Protein AF-A0A818KHT9-F1 (afdb_monomer)

Radius of gyration: 31.41 Å; Cα contacts (8 Å, |Δi|>4): 184; chains: 1; bounding box: 78×53×89 Å

Foldseek 3Di:
DWWAFPVGKIKDFAWDDADPQRWTWGAQIKIWDFDQDPVDRDTDIDIDTDGIDTHGSVGTDDDDDDDDHPCVVVCPLVVQLVVLLVVLVCLCVVVCVPPDDPVVSVCSPDNVSSNVVSVVVVVVVVVVVVVVVVVVVVVVVVVVVVVVCCCCVPVPVVVVVVVCVVVVVVVVVVVVVVVVD

Secondary structure (DSSP, 8-state):
-EEEETTS-EEEEEEEEE-TT--EEEEEEEEEEEEEPSS-SPEEEEEEEEEEEEE-GGGEEEEE--SPPPGGGTHHHHHHHHHHHHHHHHHHTTTTTTTS-HHHHHHTS-HHHHHHHHHHHHHHHHHHHHHHHHHHHHHHHHHHHHHHHHIIIIIIIIHHHHHHHHHHHHHHHHHHHHHT-

Solvent-accessible surface area (backbone atoms only — not comparable to full-atom values): 10117 Å² total; per-residue (Å²): 54,36,36,34,33,77,86,69,41,34,39,38,19,48,77,76,50,72,50,99,66,52,32,32,34,26,38,71,17,31,39,43,38,82,45,76,52,96,87,46,98,57,77,42,76,47,79,43,84,68,35,75,44,80,46,63,22,89,45,56,72,49,76,46,88,71,65,81,78,71,69,85,72,60,46,60,65,56,48,50,45,52,50,52,50,51,51,25,54,37,47,76,69,55,78,37,64,93,79,47,59,69,71,61,46,67,65,36,68,43,67,65,61,48,51,52,50,48,50,50,53,50,51,54,52,50,52,55,51,52,53,50,50,52,51,51,52,50,52,52,53,50,50,52,51,53,52,51,50,47,45,48,51,53,62,45,48,49,47,51,52,51,51,50,64,62,47,50,58,55,52,53,51,56,49,50,62,60,74,78,105

Structure (mmCIF, N/CA/C/O backbone):
data_AF-A0A818KHT9-F1
#
_entry.id   AF-A0A818KHT9-F1
#
loop_
_atom_site.group_PDB
_atom_site.id
_atom_site.type_symbol
_atom_site.label_atom_id
_atom_site.label_alt_id
_atom_site.label_comp_id
_atom_site.label_asym_id
_atom_site.label_entity_id
_atom_site.label_seq_id
_atom_site.pdbx_PDB_ins_code
_atom_site.Cartn_x
_atom_site.Cartn_y
_atom_site.Cartn_z
_atom_site.occupancy
_atom_site.B_iso_or_equiv
_atom_site.auth_seq_id
_atom_site.auth_comp_id
_atom_site.auth_asym_id
_atom_site.auth_atom_id
_atom_site.pdbx_PDB_model_num
ATOM 1 N N . MET A 1 1 ? -6.303 8.738 -2.732 1.00 93.06 1 MET A N 1
ATOM 2 C CA . MET A 1 1 ? -5.295 8.116 -3.624 1.00 93.06 1 MET A CA 1
ATOM 3 C C . MET A 1 1 ? -5.434 8.791 -4.965 1.00 93.06 1 MET A C 1
ATOM 5 O O . MET A 1 1 ? -6.538 8.796 -5.496 1.00 93.06 1 MET A O 1
ATOM 9 N N . ARG A 1 2 ? -4.346 9.350 -5.493 1.00 94.94 2 ARG A N 1
ATOM 10 C CA . ARG A 1 2 ? -4.329 10.055 -6.773 1.00 94.94 2 ARG A CA 1
ATOM 11 C C . ARG A 1 2 ? -3.715 9.162 -7.843 1.00 94.94 2 ARG A C 1
ATOM 13 O O . ARG A 1 2 ? -2.586 8.717 -7.699 1.00 94.94 2 ARG A O 1
ATOM 20 N N . CYS A 1 3 ? -4.455 8.905 -8.908 1.00 95.81 3 CYS A N 1
ATOM 21 C CA . CYS A 1 3 ? -4.053 8.080 -10.038 1.00 95.81 3 CYS A CA 1
ATOM 22 C C . CYS A 1 3 ? -3.927 8.962 -11.282 1.00 95.81 3 CYS A C 1
ATOM 24 O O . CYS A 1 3 ? -4.843 9.724 -11.591 1.00 95.81 3 CYS A O 1
ATOM 26 N N . THR A 1 4 ? -2.816 8.850 -12.005 1.00 95.06 4 THR A N 1
ATOM 27 C CA . THR A 1 4 ? -2.605 9.556 -13.277 1.00 95.06 4 THR A CA 1
ATOM 28 C C . THR A 1 4 ? -2.841 8.594 -14.431 1.00 95.06 4 THR A C 1
ATOM 30 O O . THR A 1 4 ? -2.259 7.507 -14.453 1.00 95.06 4 THR A O 1
ATOM 33 N N . LEU A 1 5 ? -3.686 8.990 -15.383 1.00 94.19 5 LEU A N 1
ATOM 34 C CA . LEU A 1 5 ? -3.985 8.215 -16.585 1.00 94.19 5 LEU A CA 1
ATOM 35 C C . LEU A 1 5 ? -3.092 8.617 -17.766 1.00 94.19 5 LEU A C 1
ATOM 37 O O . LEU A 1 5 ? -2.533 9.714 -17.796 1.00 94.19 5 LEU A O 1
ATOM 41 N N . GLN A 1 6 ? -3.002 7.743 -18.771 1.00 92.94 6 GLN A N 1
ATOM 42 C CA . GLN A 1 6 ? -2.217 7.963 -19.998 1.00 92.94 6 GLN A CA 1
ATOM 43 C C . GLN A 1 6 ? -2.597 9.235 -20.768 1.00 92.94 6 GLN A C 1
ATOM 45 O O . GLN A 1 6 ? -1.750 9.844 -21.413 1.00 92.94 6 GLN A O 1
ATOM 50 N N . ASP A 1 7 ? -3.856 9.658 -20.694 1.00 89.38 7 ASP A N 1
ATOM 51 C CA . ASP A 1 7 ? -4.355 10.866 -21.356 1.00 89.38 7 ASP A CA 1
ATOM 52 C C . ASP A 1 7 ? -4.257 12.133 -20.488 1.00 89.38 7 ASP A C 1
ATOM 54 O O . ASP A 1 7 ? -4.804 13.180 -20.837 1.00 89.38 7 ASP A O 1
ATOM 58 N N . GLY A 1 8 ? -3.548 12.053 -19.358 1.00 86.69 8 GLY A N 1
ATOM 59 C CA . GLY A 1 8 ? -3.294 13.178 -18.461 1.00 86.69 8 GLY A CA 1
ATOM 60 C C . GLY A 1 8 ? -4.423 13.473 -17.473 1.00 86.69 8 GLY A C 1
ATOM 61 O O . GLY A 1 8 ? -4.300 14.415 -16.687 1.00 86.69 8 GLY A O 1
ATOM 62 N N . ARG A 1 9 ? -5.506 12.685 -17.471 1.00 90.19 9 ARG A N 1
ATOM 63 C CA . ARG A 1 9 ? -6.552 12.786 -16.445 1.00 90.19 9 ARG A CA 1
ATOM 64 C C . ARG A 1 9 ? -6.019 12.359 -15.082 1.00 90.19 9 ARG A C 1
ATOM 66 O O . ARG A 1 9 ? -5.243 11.408 -14.980 1.00 90.19 9 ARG A O 1
ATOM 73 N N . GLN A 1 10 ? -6.469 13.044 -14.034 1.00 93.94 10 GLN A N 1
ATOM 74 C CA . GLN A 1 10 ? -6.166 12.670 -12.657 1.00 93.94 10 GLN A CA 1
ATOM 75 C C . GLN A 1 10 ? -7.432 12.187 -11.963 1.00 93.94 10 GLN A C 1
ATOM 77 O O . GLN A 1 10 ? -8.442 12.881 -11.959 1.00 93.94 10 GLN A O 1
ATOM 82 N N . LEU A 1 11 ? -7.374 10.994 -11.386 1.00 95.69 11 LEU A N 1
ATOM 83 C CA . LEU A 1 11 ? -8.459 10.406 -10.614 1.00 95.69 11 LEU A CA 1
ATOM 84 C C . LEU A 1 11 ? -8.063 10.380 -9.147 1.00 95.69 11 LEU A C 1
ATOM 86 O O . LEU A 1 11 ? -7.027 9.826 -8.792 1.00 95.69 11 LEU A O 1
ATOM 90 N N . VAL A 1 12 ? -8.880 10.972 -8.297 1.00 95.00 12 VAL A N 1
ATOM 91 C CA . VAL A 1 12 ? -8.680 11.017 -6.853 1.00 95.00 12 VAL A CA 1
ATOM 92 C C . VAL A 1 12 ? -9.809 10.244 -6.207 1.00 95.00 12 VAL A C 1
ATOM 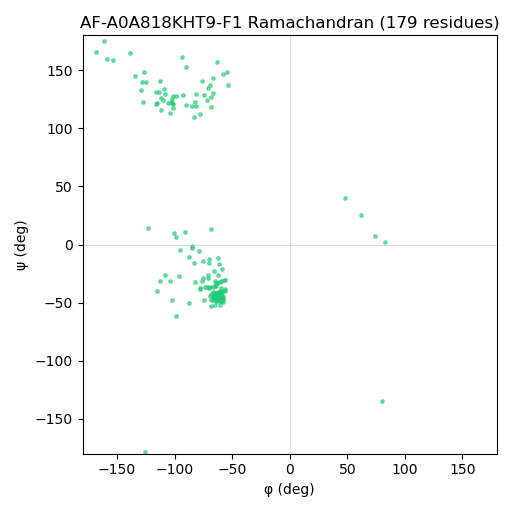94 O O . VAL A 1 12 ? -10.965 10.579 -6.410 1.00 95.00 12 VAL A O 1
ATOM 97 N N . GLY A 1 13 ? -9.495 9.208 -5.439 1.00 94.38 13 GLY A N 1
ATOM 98 C CA . GLY A 1 13 ? -10.514 8.450 -4.718 1.00 94.38 13 GLY A CA 1
ATOM 99 C C . GLY A 1 13 ? -9.953 7.621 -3.574 1.00 94.38 13 GLY A C 1
ATOM 100 O O . GLY A 1 13 ? -8.735 7.523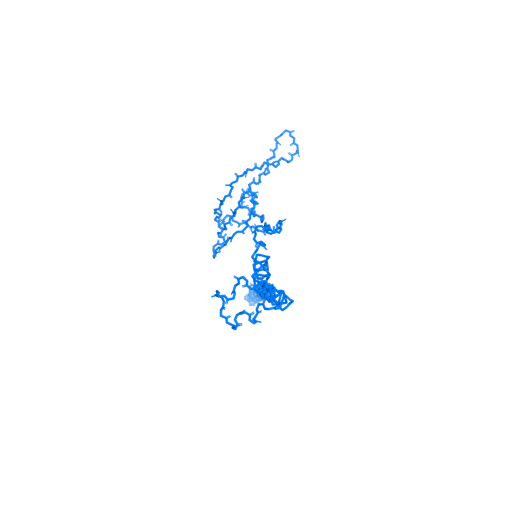 -3.367 1.00 94.38 13 GLY A O 1
ATOM 101 N N . THR A 1 14 ? -10.854 6.998 -2.826 1.00 93.50 14 THR A N 1
ATOM 102 C CA . THR A 1 14 ? -10.512 6.046 -1.771 1.00 93.50 14 THR A CA 1
ATOM 103 C C . THR A 1 14 ? -10.147 4.713 -2.407 1.00 93.50 14 THR A C 1
ATOM 105 O O . THR A 1 14 ? -10.998 4.026 -2.968 1.00 93.50 14 THR A O 1
ATOM 108 N N . PHE A 1 15 ? -8.878 4.329 -2.313 1.00 93.94 15 PHE A N 1
ATOM 109 C CA . PHE A 1 15 ? -8.399 3.051 -2.826 1.00 93.94 15 PHE A CA 1
ATOM 110 C C . PHE A 1 15 ? -8.966 1.885 -2.010 1.00 93.94 15 PHE A C 1
ATOM 112 O O . PHE A 1 15 ? -8.859 1.881 -0.784 1.00 93.94 15 PHE A O 1
ATOM 119 N N . LYS A 1 16 ? -9.593 0.915 -2.685 1.00 92.69 16 LYS A N 1
ATOM 120 C CA . LYS A 1 16 ? -10.232 -0.241 -2.036 1.00 92.69 16 LYS A CA 1
ATOM 121 C C . LYS A 1 16 ? -9.579 -1.572 -2.387 1.00 92.69 16 LYS A C 1
ATOM 123 O O . LYS A 1 16 ? -9.467 -2.425 -1.516 1.00 92.69 16 LYS A O 1
ATOM 128 N N . ALA A 1 17 ? -9.180 -1.764 -3.642 1.00 94.19 17 ALA A N 1
ATOM 129 C CA . ALA A 1 17 ? -8.603 -3.023 -4.102 1.00 94.19 17 ALA A CA 1
ATOM 130 C C . ALA A 1 17 ? -7.779 -2.838 -5.378 1.00 94.19 17 ALA A C 1
ATOM 132 O O . ALA A 1 17 ? -7.997 -1.885 -6.132 1.00 94.19 17 ALA A O 1
ATOM 133 N N . PHE A 1 18 ? -6.886 -3.796 -5.626 1.00 96.00 18 PHE A N 1
ATOM 134 C CA . PHE A 1 18 ? -6.161 -3.952 -6.881 1.00 96.00 18 PHE A CA 1
ATOM 135 C C . PHE A 1 18 ? -6.072 -5.424 -7.292 1.00 96.00 18 PHE A C 1
ATOM 137 O O . PHE A 1 18 ? -6.308 -6.317 -6.476 1.00 96.00 18 PHE A O 1
ATOM 144 N N . ASP A 1 19 ? -5.711 -5.676 -8.548 1.00 95.69 19 ASP A N 1
ATOM 145 C CA . ASP A 1 19 ? -5.390 -7.013 -9.042 1.00 95.69 19 ASP A CA 1
ATOM 146 C C . ASP A 1 19 ? -4.004 -7.079 -9.708 1.00 95.69 19 ASP A C 1
ATOM 148 O O . ASP A 1 19 ? -3.271 -6.093 -9.797 1.00 95.69 19 ASP A O 1
ATOM 152 N N . LYS A 1 20 ? -3.649 -8.265 -10.219 1.00 91.50 20 LYS A N 1
ATOM 153 C CA . LYS A 1 20 ? -2.375 -8.521 -10.912 1.00 91.50 20 LYS A CA 1
ATOM 154 C C . LYS A 1 20 ? -2.155 -7.689 -12.185 1.00 91.50 20 LYS A C 1
ATOM 156 O O . LYS A 1 20 ? -1.039 -7.647 -12.688 1.00 91.50 20 LYS A O 1
ATOM 161 N N . HIS A 1 21 ? -3.210 -7.099 -12.744 1.00 92.62 21 HIS A N 1
ATOM 162 C CA . HIS A 1 21 ? -3.159 -6.255 -13.936 1.00 92.62 21 HIS A CA 1
ATOM 163 C C . HIS A 1 21 ? -3.144 -4.767 -13.584 1.00 92.62 21 HIS A C 1
ATOM 165 O O . HIS A 1 21 ? -3.242 -3.944 -14.491 1.00 92.62 21 HIS A O 1
ATOM 171 N N . MET A 1 22 ? -3.042 -4.420 -12.296 1.00 93.19 22 MET A N 1
ATOM 172 C CA . MET A 1 22 ? -3.192 -3.057 -11.786 1.00 93.19 22 MET A CA 1
ATOM 173 C C . MET A 1 22 ? -4.579 -2.462 -12.054 1.00 93.19 22 MET A C 1
ATOM 175 O O . MET A 1 22 ? -4.728 -1.242 -12.108 1.00 93.19 22 MET A O 1
ATOM 179 N N . ASN A 1 23 ? -5.615 -3.295 -12.211 1.00 95.50 23 ASN A N 1
ATOM 180 C CA . ASN A 1 23 ? -6.982 -2.787 -12.186 1.00 95.50 23 ASN A CA 1
ATOM 181 C C . ASN A 1 23 ? -7.280 -2.288 -10.773 1.00 95.50 23 ASN A C 1
ATOM 183 O O . ASN A 1 23 ? -7.033 -3.015 -9.815 1.00 95.50 23 ASN A O 1
ATOM 187 N N . LEU A 1 24 ? -7.800 -1.069 -10.635 1.00 96.50 24 LEU A N 1
ATOM 188 C CA . LEU A 1 24 ? -8.029 -0.432 -9.338 1.00 96.50 24 LEU A CA 1
ATOM 189 C C . LEU A 1 24 ? -9.517 -0.260 -9.069 1.00 96.50 24 LEU A C 1
ATOM 191 O O . LEU A 1 24 ? -10.269 0.146 -9.952 1.00 96.50 24 LEU A O 1
ATOM 195 N N . ILE A 1 25 ? -9.922 -0.474 -7.822 1.00 96.94 25 ILE A N 1
ATOM 196 C CA . ILE A 1 25 ? -11.233 -0.057 -7.325 1.00 96.94 25 ILE A CA 1
ATOM 197 C C . ILE A 1 25 ? -11.054 1.224 -6.512 1.00 96.94 25 ILE A C 1
ATOM 199 O O . ILE A 1 25 ? -10.370 1.214 -5.482 1.00 96.94 25 ILE A O 1
ATOM 203 N N . LEU A 1 26 ? -11.672 2.314 -6.971 1.00 95.62 26 LEU A N 1
ATOM 204 C CA . LEU A 1 26 ? -11.690 3.603 -6.279 1.00 95.62 26 LEU A CA 1
ATOM 205 C C . LEU A 1 26 ? -13.128 3.942 -5.876 1.00 95.62 26 LEU A C 1
ATOM 207 O O . LEU A 1 26 ? -14.005 4.027 -6.731 1.00 95.62 26 LEU A O 1
ATOM 211 N N . ALA A 1 27 ? -13.367 4.126 -4.580 1.00 94.50 27 ALA A N 1
ATOM 212 C CA . ALA A 1 27 ? -14.624 4.650 -4.045 1.00 94.50 27 ALA A CA 1
ATOM 213 C C . ALA A 1 27 ? -14.565 6.180 -3.935 1.00 94.50 27 ALA A C 1
ATOM 215 O O . ALA A 1 27 ? -13.475 6.735 -3.780 1.00 94.50 27 ALA A O 1
ATOM 216 N N . ASP A 1 28 ? -15.724 6.838 -4.013 1.00 94.19 28 ASP A N 1
ATOM 217 C CA . ASP A 1 28 ? -15.865 8.303 -3.938 1.00 94.19 28 ASP A CA 1
ATOM 218 C C . ASP A 1 28 ? -14.881 9.035 -4.858 1.00 94.19 28 ASP A C 1
ATOM 220 O O . ASP A 1 28 ? -14.242 10.016 -4.489 1.00 94.19 28 ASP A O 1
ATOM 224 N N . CYS A 1 29 ? -14.698 8.481 -6.056 1.00 95.19 29 CYS A N 1
ATOM 225 C CA . CYS A 1 29 ? -13.711 8.955 -6.997 1.00 95.19 29 CYS A CA 1
ATOM 226 C C . CYS A 1 29 ? -14.179 10.242 -7.672 1.00 95.19 29 CYS A C 1
ATOM 228 O O . CYS A 1 29 ? -15.328 10.363 -8.102 1.00 95.19 29 CYS A O 1
ATOM 230 N N . GLU A 1 30 ? -13.242 11.157 -7.858 1.00 95.75 30 GLU A N 1
ATOM 231 C CA . GLU A 1 30 ? -13.390 12.411 -8.571 1.00 95.75 30 GLU A CA 1
ATOM 232 C C . GLU A 1 30 ? -12.339 12.498 -9.674 1.00 95.75 30 GLU A C 1
ATOM 234 O O . GLU A 1 30 ? -11.190 12.086 -9.513 1.00 95.75 30 GLU A O 1
ATOM 239 N N . GLU A 1 31 ? -12.746 13.020 -10.821 1.00 94.56 31 GLU A N 1
ATOM 240 C CA . GLU A 1 31 ? -11.888 13.254 -11.971 1.00 94.56 31 GLU A CA 1
ATOM 241 C C . GLU A 1 31 ? -11.519 14.734 -12.052 1.00 94.56 31 GLU A C 1
ATOM 243 O O . GLU A 1 31 ? -12.395 15.594 -12.127 1.00 94.56 31 GLU A O 1
ATOM 248 N N . PHE A 1 32 ? -10.219 15.010 -12.097 1.00 90.94 32 PHE A N 1
ATOM 249 C CA . PHE A 1 32 ? -9.634 16.328 -12.291 1.00 90.94 32 PHE A CA 1
ATOM 250 C C . PHE A 1 32 ? -9.080 16.429 -13.714 1.00 90.94 32 PHE A C 1
ATOM 252 O O . PHE A 1 32 ? -8.213 15.648 -14.131 1.00 90.94 32 PHE A O 1
ATOM 259 N N . ARG A 1 33 ? -9.576 17.412 -14.469 1.00 84.00 33 ARG A N 1
ATOM 260 C CA . ARG A 1 33 ? -9.093 17.752 -15.812 1.00 84.00 33 ARG A CA 1
ATOM 261 C C . ARG A 1 33 ? -8.501 19.147 -15.816 1.00 84.00 33 ARG A C 1
ATOM 263 O O . ARG A 1 33 ? -9.147 20.101 -15.394 1.00 84.00 33 ARG A O 1
ATOM 270 N N . LYS A 1 34 ? -7.302 19.288 -16.375 1.00 75.69 34 LYS A N 1
ATOM 271 C CA . LYS A 1 34 ? -6.721 20.601 -16.662 1.00 75.69 34 LYS A CA 1
ATOM 272 C C . LYS A 1 34 ? -7.254 21.106 -17.996 1.00 75.69 34 LYS A C 1
ATOM 274 O O . LYS A 1 34 ? -6.892 20.579 -19.047 1.00 75.69 34 LYS A O 1
ATOM 279 N N . VAL A 1 35 ? -8.100 22.132 -17.963 1.00 77.06 35 VAL A N 1
ATOM 280 C CA . VAL A 1 35 ? -8.609 22.793 -19.168 1.00 77.06 35 VAL A CA 1
ATOM 281 C C . VAL A 1 35 ? -7.855 24.105 -19.357 1.00 77.06 35 VAL A C 1
ATOM 283 O O . VAL A 1 35 ? -7.853 24.979 -18.488 1.00 77.06 35 VAL A O 1
ATOM 286 N N . ARG A 1 36 ? -7.196 24.258 -20.510 1.00 64.50 36 ARG A N 1
ATOM 287 C CA . ARG A 1 36 ? -6.580 25.529 -20.911 1.00 64.50 36 ARG A CA 1
ATOM 288 C C . ARG A 1 36 ? -7.587 26.355 -21.707 1.00 64.50 36 ARG A C 1
ATOM 290 O O . ARG A 1 36 ? -8.052 25.921 -22.760 1.00 64.50 36 ARG A O 1
ATOM 297 N N . SER A 1 37 ? -7.906 27.550 -21.215 1.00 62.94 37 SER A N 1
ATOM 298 C CA . SER A 1 37 ? -8.641 28.559 -21.983 1.00 62.94 37 SER A CA 1
ATOM 299 C C . SER A 1 37 ? -7.748 29.098 -23.107 1.00 62.94 37 SER A C 1
ATOM 301 O O . SER A 1 37 ? -6.568 29.364 -22.894 1.00 62.94 37 SER A O 1
ATOM 303 N N . LYS A 1 38 ? -8.298 29.277 -24.317 1.00 63.31 38 LYS A N 1
ATOM 304 C CA . LYS A 1 38 ? -7.580 29.935 -25.429 1.00 63.31 38 LYS A CA 1
ATOM 305 C C . LYS A 1 38 ? -7.385 31.441 -25.201 1.00 63.31 38 LYS A C 1
ATOM 307 O O . LYS A 1 38 ? -6.571 32.041 -25.895 1.00 63.31 38 LYS A O 1
ATOM 312 N N . THR A 1 39 ? -8.121 32.033 -24.261 1.00 67.06 39 THR A N 1
ATOM 313 C CA . THR A 1 39 ? -8.210 33.492 -24.082 1.00 67.06 39 THR A CA 1
ATOM 314 C C . THR A 1 39 ? -7.485 33.980 -22.827 1.00 67.06 39 THR A C 1
ATOM 316 O O . THR A 1 39 ? -6.997 35.102 -22.819 1.00 67.06 39 THR A O 1
ATOM 319 N N . ASP A 1 40 ? -7.336 33.126 -21.811 1.00 60.84 40 ASP A N 1
ATOM 320 C CA . ASP A 1 40 ? -6.627 33.433 -20.566 1.00 60.84 40 ASP A CA 1
ATOM 321 C C . ASP A 1 40 ? -5.599 32.343 -20.262 1.00 60.84 40 ASP A C 1
ATOM 323 O O . ASP A 1 40 ? -5.919 31.156 -20.270 1.00 60.84 40 ASP A O 1
ATOM 327 N N . LYS A 1 41 ? -4.366 32.740 -19.924 1.00 61.97 41 LYS A N 1
ATOM 328 C CA . LYS A 1 41 ? -3.280 31.837 -19.484 1.00 61.97 41 LYS A CA 1
ATOM 329 C C . LYS A 1 41 ? -3.531 31.185 -18.107 1.00 61.97 41 LYS A C 1
ATOM 331 O O . LYS A 1 41 ? -2.599 30.642 -17.520 1.00 61.97 41 LYS A O 1
ATOM 336 N N . ALA A 1 42 ? -4.749 31.242 -17.573 1.00 62.09 42 ALA A N 1
ATOM 337 C CA . ALA A 1 42 ? -5.107 30.585 -16.324 1.00 62.09 42 ALA A CA 1
ATOM 338 C C . ALA A 1 42 ? -5.486 29.119 -16.598 1.00 62.09 42 ALA A C 1
ATOM 340 O O . ALA A 1 42 ? -6.427 28.840 -17.344 1.00 62.09 42 ALA A O 1
ATOM 341 N N . GLU A 1 43 ? -4.746 28.175 -16.009 1.00 64.62 43 GLU A N 1
ATOM 342 C CA . GLU A 1 43 ? -5.155 26.768 -15.974 1.00 64.62 43 GLU A CA 1
ATOM 343 C C . GLU A 1 43 ? -6.379 26.648 -15.058 1.00 64.62 43 GLU A C 1
ATOM 345 O O . GLU A 1 43 ? -6.305 26.980 -13.875 1.00 64.62 43 GLU A O 1
ATOM 350 N N . ARG A 1 44 ? -7.518 26.212 -15.609 1.00 72.38 44 ARG A N 1
ATOM 351 C CA . ARG A 1 44 ? -8.725 25.934 -14.826 1.00 72.38 44 ARG A CA 1
ATOM 352 C C . ARG A 1 44 ? -8.831 24.426 -14.642 1.00 72.38 44 ARG A C 1
ATOM 354 O O . ARG A 1 44 ? -8.890 23.689 -15.626 1.00 72.38 44 ARG A O 1
ATOM 361 N N . GLU A 1 45 ? -8.838 23.977 -13.392 1.00 76.00 45 GLU A N 1
ATOM 362 C CA . GLU A 1 45 ? -9.147 22.587 -13.066 1.00 76.00 45 GLU A CA 1
ATOM 363 C C . GLU A 1 45 ? -10.665 22.400 -13.025 1.00 76.00 45 GLU A C 1
ATOM 365 O O . GLU A 1 45 ? -11.385 23.115 -12.329 1.00 76.00 45 GLU A O 1
ATOM 370 N N . GLU A 1 46 ? -11.153 21.471 -13.841 1.00 85.25 46 GLU A N 1
ATOM 371 C CA . GLU A 1 46 ? -12.539 21.018 -13.849 1.00 85.25 46 GLU A CA 1
ATOM 372 C C . GLU A 1 46 ? -12.626 19.713 -13.050 1.00 85.25 46 GLU A C 1
ATOM 374 O O . GLU A 1 46 ? -11.867 18.776 -13.312 1.00 85.25 46 GLU A O 1
ATOM 379 N N . GLN A 1 47 ? -13.539 19.668 -12.077 1.00 90.69 47 GLN A N 1
ATOM 380 C CA . GLN A 1 47 ? -13.764 18.531 -11.185 1.00 90.69 47 GLN A CA 1
ATOM 381 C C . GLN A 1 47 ? -15.091 17.856 -11.541 1.00 90.69 47 GLN A C 1
ATOM 383 O O . GLN A 1 47 ? -16.127 18.520 -11.640 1.00 90.69 47 GLN A O 1
ATOM 388 N N . ARG A 1 48 ? -15.071 16.533 -11.720 1.00 93.81 48 ARG A N 1
ATOM 389 C CA . ARG A 1 48 ? -16.263 15.725 -11.995 1.00 93.81 48 ARG A CA 1
ATOM 390 C C . ARG A 1 48 ? -16.363 14.559 -11.007 1.00 93.81 48 ARG A C 1
ATOM 392 O O . ARG A 1 48 ? -15.463 13.722 -10.996 1.00 93.81 48 ARG A O 1
ATOM 399 N N . PRO A 1 49 ? -17.461 14.427 -10.244 1.00 95.12 49 PRO A N 1
ATOM 400 C CA . PRO A 1 49 ? -17.671 13.258 -9.402 1.00 95.12 49 PRO A CA 1
ATOM 401 C C . PRO A 1 49 ? -17.973 12.026 -10.265 1.00 95.12 49 PRO A C 1
ATOM 403 O O . PRO A 1 49 ? -18.776 12.085 -11.202 1.00 95.12 49 PRO A O 1
ATOM 406 N N . LEU A 1 50 ? -17.327 10.908 -9.945 1.00 95.56 50 LEU A N 1
ATOM 407 C CA . LEU A 1 50 ? -17.532 9.605 -10.580 1.00 95.56 50 LEU A CA 1
ATOM 408 C C . LEU A 1 50 ? -18.156 8.581 -9.620 1.00 95.56 50 LEU A C 1
ATOM 410 O O . LEU A 1 50 ? -18.910 7.720 -10.067 1.00 95.56 50 LEU A O 1
ATOM 414 N N . GLY A 1 51 ? -17.873 8.676 -8.317 1.00 95.31 51 GLY A N 1
ATOM 415 C CA . GLY A 1 51 ? -18.350 7.718 -7.317 1.00 95.31 51 GLY A CA 1
ATOM 416 C C . GLY A 1 51 ? -17.502 6.443 -7.295 1.00 95.31 51 GLY A C 1
ATOM 417 O O . GLY A 1 51 ? -16.276 6.516 -7.289 1.00 95.31 51 GLY A O 1
ATOM 418 N N . LEU A 1 52 ? -18.132 5.266 -7.261 1.00 96.19 52 LEU A N 1
ATOM 419 C CA . LEU A 1 52 ? -17.417 3.987 -7.274 1.00 96.19 52 LEU A CA 1
ATOM 420 C C . LEU A 1 52 ? -17.012 3.605 -8.701 1.00 96.19 52 LEU A C 1
ATOM 422 O O . LEU A 1 52 ? -17.872 3.385 -9.554 1.00 96.19 52 LEU A O 1
ATOM 426 N N . ILE A 1 53 ? -15.710 3.466 -8.944 1.00 96.81 53 ILE A N 1
ATOM 427 C CA . ILE A 1 53 ? -15.176 3.105 -10.257 1.00 96.81 53 ILE A CA 1
ATOM 428 C C . ILE A 1 53 ? -14.241 1.898 -10.199 1.00 96.81 53 ILE A C 1
ATOM 430 O O . ILE A 1 53 ? -13.499 1.699 -9.236 1.00 96.81 53 ILE A O 1
ATOM 434 N N . LEU A 1 54 ? -14.253 1.130 -11.290 1.00 96.44 54 LEU A N 1
ATOM 435 C CA . LEU A 1 54 ? -13.213 0.171 -11.640 1.00 96.44 54 LEU A CA 1
ATOM 436 C C . LEU A 1 54 ? -12.368 0.790 -12.752 1.00 96.44 54 LEU A C 1
ATOM 438 O O . LEU A 1 54 ? -12.844 0.994 -13.869 1.00 96.44 54 LEU A O 1
ATOM 442 N N . LEU A 1 55 ? -11.115 1.094 -12.438 1.00 96.00 55 LEU A N 1
ATOM 443 C CA . LEU 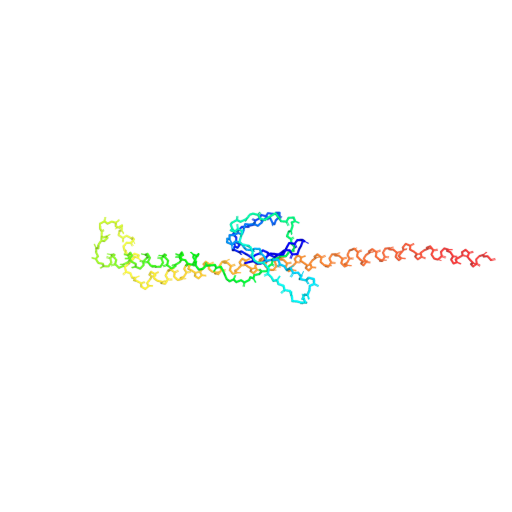A 1 55 ? -10.137 1.588 -13.390 1.00 96.00 55 LEU A CA 1
ATOM 444 C C . LEU A 1 55 ? -9.342 0.414 -13.958 1.00 96.00 55 LEU A C 1
ATOM 446 O O . LEU A 1 55 ? -8.785 -0.380 -13.206 1.00 96.00 55 LEU A O 1
ATOM 450 N N . ARG A 1 56 ? -9.253 0.323 -15.286 1.00 96.12 56 ARG A N 1
ATOM 451 C CA . ARG A 1 56 ? -8.407 -0.670 -15.954 1.00 96.12 56 ARG A CA 1
ATOM 452 C C . ARG A 1 56 ? -6.933 -0.266 -15.847 1.00 96.12 56 ARG A C 1
ATOM 454 O O . ARG A 1 56 ? -6.583 0.849 -16.232 1.00 96.12 56 ARG A O 1
ATOM 461 N N . GLY A 1 57 ? -6.076 -1.177 -15.388 1.00 95.62 57 GLY A N 1
ATOM 462 C CA . GLY A 1 57 ? -4.660 -0.891 -15.121 1.00 95.62 57 GLY A CA 1
ATOM 463 C C . GLY A 1 57 ? -3.831 -0.549 -16.355 1.00 95.62 57 GLY A C 1
ATOM 464 O O . GLY A 1 57 ? -2.850 0.174 -16.256 1.00 95.62 57 GLY A O 1
ATOM 465 N N . GLU A 1 58 ? -4.276 -0.969 -17.539 1.00 96.31 58 GLU A N 1
ATOM 466 C CA . GLU A 1 58 ? -3.658 -0.624 -18.826 1.00 96.31 58 GLU A CA 1
ATOM 467 C C . GLU A 1 58 ? -3.541 0.891 -19.065 1.00 96.31 58 GLU A C 1
ATOM 469 O O . GLU A 1 58 ? -2.603 1.339 -19.719 1.00 96.31 58 GLU A O 1
ATOM 474 N N . HIS A 1 59 ? -4.465 1.689 -18.520 1.00 94.38 59 HIS A N 1
ATOM 475 C CA . HIS A 1 59 ? -4.460 3.147 -18.671 1.00 94.38 59 HIS A CA 1
ATOM 476 C C . HIS A 1 59 ? -3.779 3.881 -17.514 1.00 94.38 59 HIS A C 1
ATOM 478 O O . HIS A 1 59 ? -3.663 5.108 -17.561 1.00 94.38 59 HIS A O 1
ATOM 484 N N . LEU A 1 60 ? -3.354 3.161 -16.475 1.00 94.56 60 LEU A N 1
ATOM 485 C CA . LEU A 1 60 ? -2.723 3.726 -15.292 1.00 94.56 60 LEU A CA 1
ATOM 486 C C . LEU A 1 60 ? -1.239 3.995 -15.562 1.00 94.56 60 LEU A C 1
ATOM 488 O O . LEU A 1 60 ? -0.510 3.113 -16.005 1.00 94.56 60 LEU A O 1
ATOM 492 N N . VAL A 1 61 ? -0.785 5.211 -15.261 1.00 94.44 61 VAL A N 1
ATOM 493 C CA . VAL A 1 61 ? 0.628 5.605 -15.383 1.00 94.44 61 VAL A CA 1
ATOM 494 C C . VAL A 1 61 ? 1.305 5.629 -14.020 1.00 94.44 61 VAL A C 1
ATOM 496 O O . VAL A 1 61 ? 2.401 5.102 -13.857 1.00 94.44 61 VAL A O 1
ATOM 499 N N . SER A 1 62 ? 0.667 6.252 -13.030 1.00 93.56 62 SER A N 1
ATOM 500 C CA . SER A 1 62 ? 1.221 6.364 -11.681 1.00 93.56 62 SER A CA 1
ATOM 501 C C . SER A 1 62 ? 0.129 6.511 -10.629 1.00 93.56 62 SER A C 1
ATOM 503 O O . SER A 1 62 ? -0.993 6.930 -10.925 1.00 93.56 62 SER A O 1
ATOM 505 N N . MET A 1 63 ? 0.480 6.178 -9.389 1.00 93.19 63 MET A N 1
ATOM 506 C CA . MET A 1 63 ? -0.354 6.365 -8.206 1.00 93.19 63 MET A CA 1
ATOM 507 C C . MET A 1 63 ? 0.446 7.102 -7.133 1.00 93.19 63 MET A C 1
ATOM 509 O O . MET A 1 63 ? 1.624 6.811 -6.937 1.00 93.19 63 MET A O 1
ATOM 513 N N . THR A 1 64 ? -0.188 8.031 -6.422 1.00 92.75 64 THR A N 1
ATOM 514 C CA . THR A 1 64 ? 0.396 8.720 -5.269 1.00 92.75 64 THR A CA 1
ATOM 515 C C . THR A 1 64 ? -0.590 8.792 -4.108 1.00 92.75 64 THR A C 1
ATOM 517 O O . THR A 1 64 ? -1.809 8.929 -4.279 1.00 92.75 64 THR A O 1
ATOM 520 N N . VAL A 1 65 ? -0.056 8.689 -2.891 1.00 92.19 65 VAL A N 1
ATOM 521 C CA . VAL A 1 65 ? -0.843 8.859 -1.669 1.00 92.19 65 VAL A CA 1
ATOM 522 C C . VAL A 1 65 ? -1.181 10.336 -1.520 1.00 92.19 65 VAL A C 1
ATOM 524 O O . VAL A 1 65 ? -0.306 11.193 -1.535 1.00 92.19 65 VAL A O 1
ATOM 527 N N . GLU A 1 66 ? -2.470 10.628 -1.407 1.00 89.94 66 GLU A N 1
ATOM 528 C CA . GLU A 1 66 ? -2.972 11.998 -1.281 1.00 89.94 66 GLU A CA 1
ATOM 529 C C . GLU A 1 66 ? -3.388 12.340 0.150 1.00 89.94 66 GLU A C 1
ATOM 531 O O . GLU A 1 66 ? -3.265 13.481 0.579 1.00 89.94 66 GLU A O 1
ATOM 536 N N . GLY A 1 67 ? -3.871 11.352 0.898 1.00 87.56 67 GLY A N 1
ATOM 537 C CA . GLY A 1 67 ? -4.349 11.540 2.256 1.00 87.56 67 GLY A CA 1
ATOM 538 C C . GLY A 1 67 ? -4.562 10.204 2.961 1.00 87.56 67 GLY A C 1
ATOM 539 O O . GLY A 1 67 ? -4.563 9.157 2.299 1.00 87.56 67 GLY A O 1
ATOM 540 N N . PRO A 1 68 ? -4.720 10.235 4.294 1.00 84.06 68 PRO A N 1
ATOM 541 C CA . PRO A 1 68 ? -5.003 9.044 5.080 1.00 84.06 68 PRO A CA 1
ATOM 542 C C . PRO A 1 68 ? -6.353 8.427 4.677 1.00 84.06 68 PRO A C 1
ATOM 544 O O . PRO A 1 68 ? -7.218 9.126 4.136 1.00 84.06 68 PRO A O 1
ATOM 547 N N . PRO A 1 69 ? -6.565 7.126 4.938 1.00 80.75 69 PRO A N 1
ATOM 548 C CA . PRO A 1 69 ? -7.858 6.496 4.712 1.00 80.75 69 PRO A CA 1
ATOM 549 C C . PRO A 1 69 ? -8.965 7.201 5.522 1.00 80.75 69 PRO A C 1
ATOM 551 O O . PRO A 1 69 ? -8.708 7.668 6.637 1.00 80.75 69 PRO A O 1
ATOM 554 N N . PRO A 1 70 ? -10.204 7.272 4.997 1.00 79.38 70 PRO A N 1
ATOM 555 C CA . PRO A 1 70 ? -11.339 7.805 5.741 1.00 79.38 70 PRO A CA 1
ATOM 556 C C . PRO A 1 70 ? -11.501 7.096 7.092 1.00 79.38 70 PRO A C 1
ATOM 558 O O . PRO A 1 70 ? -11.411 5.868 7.176 1.00 79.38 70 PRO A O 1
ATOM 561 N N . LYS A 1 71 ? -11.775 7.868 8.152 1.00 68.88 71 LYS A N 1
ATOM 562 C CA . LYS A 1 71 ? -11.860 7.369 9.539 1.00 68.88 71 LYS A CA 1
ATOM 563 C C . LYS A 1 71 ? -12.962 6.333 9.775 1.00 68.88 71 LYS A C 1
ATOM 565 O O . LYS A 1 71 ? -12.935 5.670 10.802 1.00 68.88 71 LYS A O 1
ATOM 570 N N . GLU A 1 72 ? -13.885 6.142 8.834 1.00 62.72 72 GLU A N 1
ATOM 571 C CA . GLU A 1 72 ? -14.947 5.132 8.935 1.00 62.72 72 GLU A CA 1
ATOM 572 C C . GLU A 1 72 ? -14.414 3.696 9.097 1.00 62.72 72 GLU A C 1
ATOM 574 O O . GLU A 1 72 ? -15.112 2.835 9.619 1.00 62.72 72 GLU A O 1
ATOM 579 N N . VAL A 1 73 ? -13.157 3.430 8.717 1.00 55.22 73 VAL A N 1
ATOM 580 C CA . VAL A 1 73 ? -12.506 2.116 8.899 1.00 55.22 73 VAL A CA 1
ATOM 581 C C . VAL A 1 73 ? -11.831 1.979 10.281 1.00 55.22 73 VAL A C 1
ATOM 583 O O . VAL A 1 73 ? -11.457 0.882 10.684 1.00 55.22 73 VAL A O 1
ATOM 586 N N . SER A 1 74 ? -11.710 3.067 11.053 1.00 58.16 74 SER A N 1
ATOM 587 C CA . SER A 1 74 ? -11.024 3.091 12.358 1.00 58.16 74 SER A CA 1
ATOM 588 C C . SER A 1 74 ? -11.853 2.521 13.514 1.00 58.16 74 SER A C 1
ATOM 590 O O . SER A 1 74 ? -11.338 2.382 14.622 1.00 58.16 74 SER A O 1
ATOM 592 N N . PHE A 1 75 ? -13.120 2.174 13.287 1.00 63.22 75 PHE A N 1
ATOM 593 C CA . PHE A 1 75 ? -13.992 1.750 14.375 1.00 63.22 75 PHE A CA 1
ATOM 594 C C . PHE A 1 75 ? -13.724 0.339 14.872 1.00 63.22 75 PHE A C 1
ATOM 596 O O . PHE A 1 75 ? -14.233 0.021 15.925 1.00 63.22 75 PHE A O 1
ATOM 603 N N . PHE A 1 76 ? -12.977 -0.530 14.188 1.00 75.38 76 PHE A N 1
ATOM 604 C CA . PHE A 1 76 ? -12.932 -1.934 14.619 1.00 75.38 76 PHE A CA 1
ATOM 605 C C . PHE A 1 76 ? -12.292 -2.118 16.006 1.00 75.38 76 PHE A C 1
ATOM 607 O O . PHE A 1 76 ? -12.917 -2.698 16.891 1.00 75.38 76 PHE A O 1
ATOM 614 N N . ASN A 1 77 ? -11.090 -1.574 16.230 1.00 80.62 77 ASN A N 1
ATOM 615 C CA . ASN A 1 77 ? -10.4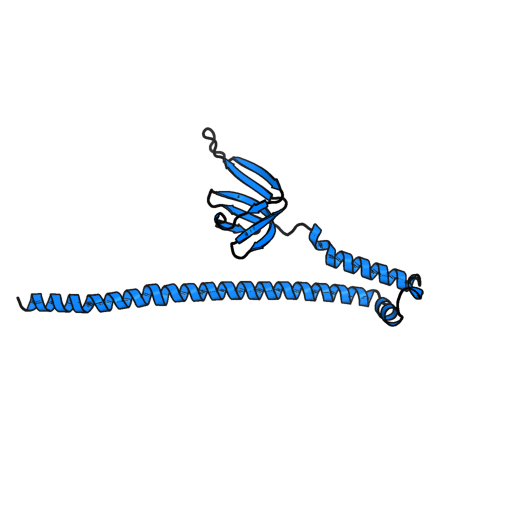28 -1.676 17.537 1.00 80.62 77 ASN A CA 1
ATOM 616 C C . ASN A 1 77 ? -11.127 -0.830 18.606 1.00 80.62 77 ASN A C 1
ATOM 618 O O . ASN A 1 77 ? -11.264 -1.273 19.744 1.00 80.62 77 ASN A O 1
ATOM 622 N N . GLU A 1 78 ? -11.633 0.350 18.243 1.00 82.19 78 GLU A N 1
ATOM 623 C CA . GLU A 1 78 ? -12.414 1.195 19.154 1.00 82.19 78 GLU A CA 1
ATOM 624 C C . GLU A 1 78 ? -13.738 0.519 19.555 1.00 82.19 78 GLU A C 1
ATOM 626 O O . GLU A 1 78 ? -14.106 0.506 20.725 1.00 82.19 78 GLU A O 1
ATOM 631 N N . TYR A 1 79 ? -14.424 -0.119 18.607 1.00 85.44 79 TYR A N 1
ATOM 632 C CA . TYR A 1 79 ? -15.648 -0.889 18.819 1.00 85.44 79 TYR A CA 1
ATOM 633 C C . TYR A 1 79 ? -15.392 -2.103 19.700 1.00 85.44 79 TYR A C 1
ATOM 635 O O . TYR A 1 79 ? -16.137 -2.302 20.652 1.00 85.44 79 TYR A O 1
ATOM 643 N N . ILE A 1 80 ? -14.340 -2.887 19.427 1.00 83.75 80 ILE A N 1
ATOM 644 C CA . ILE A 1 80 ? -13.964 -4.024 20.278 1.00 83.75 80 ILE A CA 1
ATOM 645 C C . ILE A 1 80 ? -13.651 -3.542 21.689 1.00 83.75 80 ILE A C 1
ATOM 647 O O . ILE A 1 80 ? -14.176 -4.102 22.645 1.00 83.75 80 ILE A O 1
ATOM 651 N N . THR A 1 81 ? -12.866 -2.475 21.827 1.00 86.38 81 THR A N 1
ATOM 652 C CA . THR A 1 81 ? -12.520 -1.916 23.139 1.00 86.38 81 THR A CA 1
ATOM 653 C C . THR A 1 81 ? -13.781 -1.484 23.891 1.00 86.38 81 THR A C 1
ATOM 655 O O . THR A 1 81 ? -13.994 -1.897 25.028 1.00 86.38 81 THR A O 1
ATOM 658 N N . ASN A 1 82 ? -14.670 -0.729 23.240 1.00 87.38 82 ASN A N 1
ATOM 659 C CA . ASN A 1 82 ? -15.937 -0.292 23.827 1.00 87.38 82 ASN A CA 1
ATOM 660 C C . ASN A 1 82 ? -16.851 -1.472 24.183 1.00 87.38 82 ASN A C 1
ATOM 662 O O . ASN A 1 82 ? -17.474 -1.470 25.244 1.00 87.38 82 ASN A O 1
ATOM 666 N N . PHE A 1 83 ? -16.919 -2.490 23.325 1.00 87.50 83 PHE A N 1
ATOM 667 C CA . PHE A 1 83 ? -17.703 -3.698 23.556 1.00 87.50 83 PHE A CA 1
ATOM 668 C C . PHE A 1 83 ? -17.178 -4.482 24.763 1.00 87.50 83 PHE A C 1
ATOM 670 O O . PHE A 1 83 ? -17.955 -4.828 25.649 1.00 87.50 83 PHE A O 1
ATOM 677 N N . CYS A 1 84 ? -15.866 -4.714 24.838 1.00 86.00 84 CYS A N 1
ATOM 678 C CA . CYS A 1 84 ? -15.232 -5.439 25.934 1.00 86.00 84 CYS A CA 1
ATOM 679 C C . CYS A 1 84 ? -15.359 -4.694 27.270 1.00 86.00 84 CYS A C 1
ATOM 681 O O . CYS A 1 84 ? -15.676 -5.318 28.281 1.00 86.00 84 CYS A O 1
ATOM 683 N N . VAL A 1 85 ? -15.186 -3.367 27.281 1.00 86.50 85 VAL A N 1
ATOM 684 C CA . VAL A 1 85 ? -15.381 -2.546 28.488 1.00 86.50 85 VAL A CA 1
ATOM 685 C C . VAL A 1 85 ? -16.843 -2.574 28.940 1.00 86.50 85 VAL A C 1
ATOM 687 O O . VAL A 1 85 ? -17.107 -2.767 30.124 1.00 86.50 85 VAL A O 1
ATOM 690 N N . ASN A 1 86 ? -17.799 -2.445 28.015 1.00 88.12 86 ASN A N 1
ATOM 691 C CA . ASN A 1 86 ? -19.224 -2.510 28.348 1.00 88.12 86 ASN A CA 1
ATOM 692 C C . ASN A 1 86 ? -19.626 -3.895 28.883 1.00 88.12 86 ASN A C 1
ATOM 694 O O . ASN A 1 86 ? -20.352 -3.988 29.870 1.00 88.12 86 ASN A O 1
ATOM 698 N N . ALA A 1 87 ? -19.121 -4.970 28.269 1.00 85.19 87 ALA A N 1
ATOM 699 C CA . ALA A 1 87 ? -19.342 -6.332 28.740 1.00 85.19 87 ALA A CA 1
ATOM 700 C C . ALA A 1 87 ? -18.765 -6.544 30.150 1.00 85.19 87 ALA A C 1
ATOM 702 O O . ALA A 1 87 ? -19.473 -7.062 31.011 1.00 85.19 87 ALA A O 1
ATOM 703 N N . GLY A 1 88 ? -17.537 -6.080 30.415 1.00 85.62 88 GLY A N 1
ATOM 704 C CA . GLY A 1 88 ? -16.925 -6.135 31.748 1.00 85.62 88 GLY A CA 1
ATOM 705 C C . GLY A 1 88 ? -17.725 -5.361 32.802 1.00 85.62 88 GLY A C 1
ATOM 706 O O . GLY A 1 88 ? -17.979 -5.870 33.889 1.00 85.62 88 GLY A O 1
ATOM 707 N N . GLU A 1 89 ? -18.231 -4.170 32.469 1.00 86.44 89 GLU A N 1
ATOM 708 C CA . GLU A 1 89 ? -19.083 -3.387 33.377 1.00 86.44 89 GLU A CA 1
ATOM 709 C C . GLU A 1 89 ? -20.416 -4.081 33.697 1.00 86.44 89 GLU A C 1
ATOM 711 O O . GLU A 1 89 ? -20.910 -3.979 34.822 1.00 86.44 89 GLU A O 1
ATOM 716 N N . ARG A 1 90 ? -21.006 -4.797 32.734 1.00 85.19 90 ARG A N 1
ATOM 717 C CA . ARG A 1 90 ? -22.228 -5.591 32.947 1.00 85.19 90 ARG A CA 1
ATOM 718 C C . ARG A 1 90 ? -21.962 -6.845 33.782 1.00 85.19 90 ARG A C 1
ATOM 720 O O . ARG A 1 90 ? -22.782 -7.182 34.634 1.00 85.19 90 ARG A O 1
ATOM 727 N N . VAL A 1 91 ? -20.807 -7.492 33.596 1.00 83.38 91 VAL A N 1
ATOM 728 C CA . VAL A 1 91 ? -20.348 -8.603 34.450 1.00 83.38 91 VAL A CA 1
ATOM 729 C C . VAL A 1 91 ? -20.143 -8.125 35.890 1.00 83.38 91 VAL A C 1
ATOM 731 O O . VAL A 1 91 ? -20.673 -8.745 36.806 1.00 83.38 91 VAL A O 1
ATOM 734 N N . ALA A 1 92 ? -19.486 -6.980 36.094 1.00 81.38 92 ALA A N 1
ATOM 735 C CA . ALA A 1 92 ? -19.258 -6.404 37.423 1.00 81.38 92 ALA A CA 1
ATOM 736 C C . ALA A 1 92 ? -20.560 -6.035 38.166 1.00 81.38 92 ALA A C 1
ATOM 738 O O . ALA A 1 92 ? -20.591 -6.004 39.395 1.00 81.38 92 ALA A O 1
ATOM 739 N N . LYS A 1 93 ? -21.647 -5.759 37.432 1.00 85.00 93 LYS A N 1
ATOM 740 C CA . LYS A 1 93 ? -22.988 -5.507 37.992 1.00 85.00 93 LYS A CA 1
ATOM 741 C C . LYS A 1 93 ? -23.799 -6.781 38.263 1.00 85.00 93 LYS A C 1
ATOM 743 O O . LYS A 1 93 ? -24.915 -6.673 38.763 1.00 85.00 93 LYS A O 1
ATOM 748 N N . GLY A 1 94 ? -23.276 -7.959 37.919 1.00 79.44 94 GLY A N 1
ATOM 749 C CA . GLY A 1 94 ? -23.981 -9.238 38.044 1.00 79.44 94 GLY A CA 1
ATOM 750 C C . GLY A 1 94 ? -25.076 -9.460 36.992 1.00 79.44 94 GLY A C 1
ATOM 751 O O . GLY A 1 94 ? -25.795 -10.449 37.053 1.00 79.44 94 GLY A O 1
ATOM 752 N N . GLU A 1 95 ? -25.206 -8.579 35.992 1.00 81.75 95 GLU A N 1
ATOM 753 C CA . GLU A 1 95 ? -26.265 -8.655 34.966 1.00 81.75 95 GLU A CA 1
ATOM 754 C C . GLU A 1 95 ? -26.086 -9.832 33.993 1.00 81.75 95 GLU A C 1
ATOM 756 O O . GLU A 1 95 ? -26.982 -10.132 33.210 1.00 81.75 95 GLU A O 1
ATOM 761 N N . LEU A 1 96 ? -24.911 -10.463 34.007 1.00 73.81 96 LEU A N 1
ATOM 762 C CA . LEU A 1 96 ? -24.495 -11.509 33.074 1.00 73.81 96 LEU A CA 1
ATOM 763 C C . LEU A 1 96 ? -24.092 -12.816 33.782 1.00 73.81 96 LEU A C 1
ATOM 765 O O . LEU A 1 96 ? -23.468 -13.681 33.165 1.00 73.81 96 LEU A O 1
ATOM 769 N N . GLU A 1 97 ? -24.417 -12.975 35.071 1.00 69.06 97 GLU A N 1
ATOM 770 C CA . GLU A 1 97 ? -24.051 -14.174 35.841 1.00 69.06 97 GLU A CA 1
ATOM 771 C C . GLU A 1 97 ? -24.646 -15.460 35.250 1.00 69.06 97 GLU A C 1
ATOM 773 O O . GLU A 1 97 ? -23.924 -16.449 35.133 1.00 69.06 97 GLU A O 1
ATOM 778 N N . ASP A 1 98 ? -25.897 -15.423 34.785 1.00 75.06 98 ASP A N 1
ATOM 779 C CA . ASP A 1 98 ? -26.583 -16.586 34.202 1.00 75.06 98 ASP A CA 1
ATOM 780 C C . ASP A 1 98 ? -26.256 -16.822 32.713 1.00 75.06 98 ASP A C 1
ATOM 782 O O . ASP A 1 98 ? -26.522 -17.901 32.179 1.00 75.06 98 ASP A O 1
ATOM 786 N N . GLU A 1 99 ? -25.684 -15.828 32.023 1.00 76.94 99 GLU A N 1
ATOM 787 C CA . GLU A 1 99 ? -25.414 -15.884 30.577 1.00 76.94 99 GLU A CA 1
ATOM 788 C C . GLU A 1 99 ? -23.979 -16.316 30.243 1.00 76.94 99 GLU A C 1
ATOM 790 O O . GLU A 1 99 ? -23.743 -16.880 29.170 1.00 76.94 99 GLU A O 1
ATOM 795 N N . LEU A 1 100 ? -23.014 -16.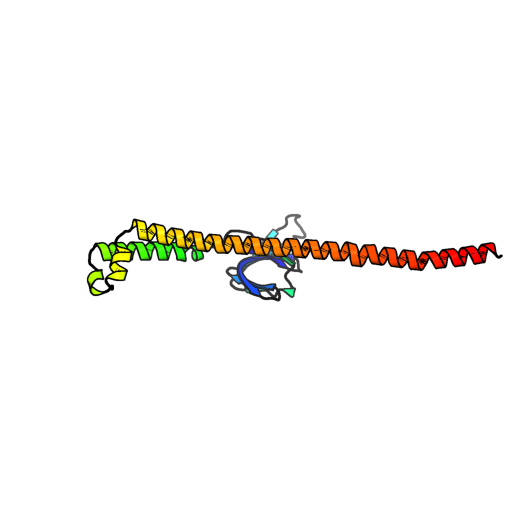068 31.139 1.00 77.50 100 LEU A N 1
ATOM 796 C CA . LEU A 1 100 ? -21.603 -16.373 30.901 1.00 77.50 100 LEU A CA 1
ATOM 797 C C . LEU A 1 100 ? -21.087 -17.554 31.741 1.00 77.50 100 LEU A C 1
ATOM 799 O O . LEU A 1 100 ? -21.266 -17.565 32.959 1.00 77.50 100 LEU A O 1
ATOM 803 N N . PRO A 1 101 ? -20.345 -18.498 31.127 1.00 84.06 101 PRO A N 1
ATOM 804 C CA . PRO A 1 101 ? -19.560 -19.499 31.848 1.00 84.06 101 PRO A CA 1
ATOM 805 C C . PRO A 1 101 ? -18.570 -18.889 32.857 1.00 84.06 101 PRO A C 1
ATOM 807 O O . PRO A 1 101 ? -17.974 -17.836 32.607 1.00 84.06 101 PRO A O 1
ATOM 810 N N . ASP A 1 102 ? -18.311 -19.598 33.959 1.00 79.31 102 ASP A N 1
ATOM 811 C CA . ASP A 1 102 ? -17.461 -19.121 35.065 1.00 79.31 102 ASP A CA 1
ATOM 812 C C . ASP A 1 102 ? -16.042 -18.718 34.628 1.00 79.31 102 ASP A C 1
ATOM 814 O O . ASP A 1 102 ? -15.504 -17.716 35.101 1.00 79.31 102 ASP A O 1
ATOM 818 N N . ASP A 1 103 ? -15.440 -19.461 33.696 1.00 79.56 103 ASP A N 1
ATOM 819 C CA . ASP A 1 103 ? -14.094 -19.170 33.188 1.00 79.56 103 ASP A CA 1
ATOM 820 C C . ASP A 1 103 ? -14.052 -17.856 32.394 1.00 79.56 103 ASP A C 1
ATOM 822 O O . ASP A 1 103 ? -13.103 -17.081 32.509 1.00 79.56 103 ASP A O 1
ATOM 826 N N . THR A 1 104 ? -15.110 -17.560 31.632 1.00 79.12 104 THR A N 1
ATOM 827 C CA . THR A 1 104 ? -15.237 -16.293 30.896 1.00 79.12 104 THR A CA 1
ATOM 828 C C . THR A 1 104 ? -15.582 -15.120 31.806 1.00 79.12 104 THR A C 1
ATOM 830 O O . THR A 1 104 ? -15.159 -13.999 31.537 1.00 79.12 104 THR A O 1
ATOM 833 N N . ARG A 1 105 ? -16.279 -15.373 32.921 1.00 76.44 105 ARG A N 1
ATOM 834 C CA . ARG A 1 105 ? -16.564 -14.358 33.941 1.00 76.44 105 ARG A CA 1
ATOM 835 C C . ARG A 1 105 ? -15.284 -13.910 34.643 1.00 76.44 105 ARG A C 1
ATOM 837 O O . ARG A 1 105 ? -15.034 -12.717 34.738 1.00 76.44 105 ARG A O 1
ATOM 844 N N . LYS A 1 106 ? -14.427 -14.862 35.032 1.00 76.94 106 LYS A N 1
ATOM 845 C CA . LYS A 1 106 ? -13.103 -14.577 35.619 1.00 76.94 106 LYS A CA 1
ATOM 846 C C . LYS A 1 106 ? -12.188 -13.794 34.679 1.00 76.94 106 LYS A C 1
ATOM 848 O O . LYS A 1 106 ? -11.362 -13.018 35.142 1.00 76.94 106 LYS A O 1
ATOM 853 N N . LEU A 1 107 ? -12.319 -14.004 33.369 1.00 76.00 107 LEU A N 1
ATOM 854 C CA . LEU A 1 107 ? -11.546 -13.274 32.364 1.00 76.00 107 LEU A CA 1
ATOM 855 C C . LEU A 1 107 ? -11.986 -11.803 32.233 1.00 76.00 107 LEU A C 1
ATOM 857 O O . LEU A 1 107 ? -11.169 -10.958 31.880 1.00 76.00 107 LEU A O 1
ATOM 861 N N . LEU A 1 108 ? -13.261 -11.505 32.507 1.00 78.12 108 LEU A N 1
ATOM 862 C CA . LEU A 1 108 ? -13.870 -10.177 32.356 1.00 78.12 108 LEU A CA 1
ATOM 863 C C . LEU A 1 108 ? -13.995 -9.393 33.676 1.00 78.12 108 LEU A C 1
ATOM 865 O O . LEU A 1 108 ? -14.657 -8.357 33.707 1.00 78.12 108 LEU A O 1
ATOM 869 N N . ASP A 1 109 ? -13.380 -9.884 34.750 1.00 74.38 109 ASP A N 1
ATOM 870 C CA . ASP A 1 109 ? -13.533 -9.340 36.105 1.00 74.38 109 ASP A CA 1
ATOM 871 C C . ASP A 1 109 ? -12.735 -8.039 36.319 1.00 74.38 109 ASP A C 1
ATOM 873 O O . ASP A 1 109 ? -13.161 -7.143 37.045 1.00 74.38 109 ASP A O 1
ATOM 877 N N . ASP A 1 110 ? -11.591 -7.895 35.637 1.00 84.50 110 ASP A N 1
ATOM 878 C CA . ASP A 1 110 ? -10.714 -6.728 35.758 1.00 84.50 110 ASP A CA 1
ATOM 879 C C . ASP A 1 110 ? -10.686 -5.881 34.477 1.00 84.50 110 ASP A C 1
ATOM 881 O O . ASP A 1 110 ? -10.192 -6.296 33.422 1.00 84.50 110 ASP A O 1
ATOM 885 N N . LYS A 1 111 ? -11.182 -4.644 34.592 1.00 85.31 111 LYS A N 1
ATOM 886 C CA . LYS A 1 111 ? -11.209 -3.662 33.500 1.00 85.31 111 LYS A CA 1
ATOM 887 C C . LYS A 1 111 ? -9.808 -3.349 32.976 1.00 85.31 111 LYS A C 1
ATOM 889 O O . LYS A 1 111 ? -9.648 -3.184 31.765 1.00 85.31 111 LYS A O 1
ATOM 894 N N . ASP A 1 112 ? -8.808 -3.288 33.854 1.00 86.75 112 ASP A N 1
ATOM 895 C CA . ASP A 1 112 ? -7.436 -2.971 33.454 1.00 86.75 112 ASP A CA 1
ATOM 896 C C . ASP A 1 112 ? -6.842 -4.110 32.618 1.00 86.75 112 ASP A C 1
ATOM 898 O O . ASP A 1 112 ? -6.263 -3.870 31.556 1.00 86.75 112 ASP A O 1
ATOM 902 N N . THR A 1 113 ? -7.076 -5.363 33.016 1.00 86.56 113 THR A N 1
ATOM 903 C CA . THR A 1 113 ? -6.711 -6.552 32.232 1.00 86.56 113 THR A CA 1
ATOM 904 C C . THR A 1 113 ? -7.361 -6.552 30.844 1.00 86.56 113 THR A C 1
ATOM 906 O O . THR A 1 113 ? -6.671 -6.799 29.851 1.00 86.56 113 THR A O 1
ATOM 909 N N . ILE A 1 114 ? -8.653 -6.216 30.739 1.00 87.69 114 ILE A N 1
ATOM 910 C CA . ILE A 1 114 ? -9.361 -6.125 29.450 1.00 87.69 114 ILE A CA 1
ATOM 911 C C . ILE A 1 114 ? -8.739 -5.051 28.546 1.00 87.69 114 ILE A C 1
ATOM 913 O O . ILE A 1 114 ? -8.484 -5.310 27.366 1.00 87.69 114 ILE A O 1
ATOM 917 N N . MET A 1 115 ? -8.487 -3.850 29.079 1.00 87.56 115 MET A N 1
ATOM 918 C CA . MET A 1 115 ? -7.893 -2.756 28.302 1.00 87.56 115 MET A CA 1
ATOM 919 C C . MET A 1 115 ? -6.477 -3.100 27.838 1.00 87.56 115 MET A C 1
ATOM 921 O O . MET A 1 115 ? -6.165 -2.917 26.662 1.00 87.56 115 MET A O 1
ATOM 925 N N . ASN 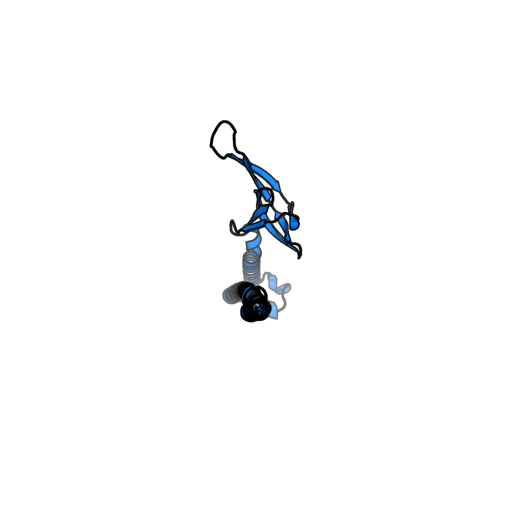A 1 116 ? -5.653 -3.671 28.722 1.00 90.06 116 ASN A N 1
ATOM 926 C CA . ASN A 1 116 ? -4.299 -4.112 28.388 1.00 90.06 116 ASN A CA 1
ATOM 927 C C . ASN A 1 116 ? -4.306 -5.174 27.278 1.00 90.06 116 ASN A C 1
ATOM 929 O O . ASN A 1 116 ? -3.483 -5.117 26.362 1.00 90.06 116 ASN A O 1
ATOM 933 N N . ALA A 1 117 ? -5.253 -6.118 27.317 1.00 88.62 117 ALA A N 1
ATOM 934 C CA . ALA A 1 117 ? -5.404 -7.137 26.282 1.00 88.62 117 ALA A CA 1
ATOM 935 C C . ALA A 1 117 ? -5.838 -6.536 24.933 1.00 88.62 117 ALA A C 1
ATOM 937 O O . ALA A 1 117 ? -5.244 -6.860 23.902 1.00 88.62 117 ALA A O 1
ATOM 938 N N . CYS A 1 118 ? -6.824 -5.629 24.928 1.00 88.62 118 CYS A N 1
ATOM 939 C CA . CYS A 1 118 ? -7.275 -4.940 23.711 1.00 88.62 118 CYS A CA 1
ATOM 940 C C . CYS A 1 118 ? -6.153 -4.096 23.092 1.00 88.62 118 CYS A C 1
ATOM 942 O O . CYS A 1 118 ? -5.925 -4.163 21.884 1.00 88.62 118 CYS A O 1
ATOM 944 N N . GLN A 1 119 ? -5.409 -3.358 23.919 1.00 89.19 119 GLN A N 1
ATOM 945 C CA . GLN A 1 119 ? -4.278 -2.551 23.472 1.00 89.19 119 GLN A CA 1
ATOM 946 C C . GLN A 1 119 ? -3.152 -3.423 22.905 1.00 89.19 119 GLN A C 1
ATOM 948 O O . GLN A 1 119 ? -2.658 -3.152 21.812 1.00 89.19 119 GLN A O 1
ATOM 953 N N . THR A 1 120 ? -2.793 -4.507 23.597 1.00 91.38 120 THR A N 1
ATOM 954 C CA . THR A 1 120 ? -1.779 -5.456 23.112 1.00 91.38 120 THR A CA 1
ATOM 955 C C . THR A 1 120 ? -2.198 -6.068 21.774 1.00 91.38 120 THR A C 1
ATOM 957 O O . THR A 1 120 ? -1.381 -6.193 20.865 1.00 91.38 120 THR A O 1
ATOM 960 N N . SER A 1 121 ? -3.477 -6.421 21.611 1.00 89.25 121 SER A N 1
ATOM 961 C CA . SER A 1 121 ? -4.003 -6.935 20.342 1.00 89.25 121 SER A CA 1
ATOM 962 C C . SER A 1 121 ? -3.847 -5.920 19.203 1.00 89.25 121 SER A C 1
ATOM 964 O O . SER A 1 121 ? -3.425 -6.284 18.104 1.00 89.25 121 SER A O 1
ATOM 966 N N . ASP A 1 122 ? -4.164 -4.651 19.462 1.00 89.06 122 ASP A N 1
ATOM 967 C CA . ASP A 1 122 ? -4.027 -3.550 18.504 1.00 89.06 122 ASP A CA 1
ATOM 968 C C . ASP A 1 122 ? -2.551 -3.298 18.134 1.00 89.06 122 ASP A C 1
ATOM 970 O O . ASP A 1 122 ? -2.208 -3.201 16.955 1.00 89.06 122 ASP A O 1
ATOM 974 N N . GLU A 1 123 ? -1.646 -3.296 19.116 1.00 92.50 123 GLU A N 1
ATOM 975 C CA . GLU A 1 123 ? -0.195 -3.189 18.903 1.00 92.50 123 GLU A CA 1
ATOM 976 C C . GLU A 1 123 ? 0.373 -4.357 18.088 1.00 92.50 123 GLU A C 1
ATOM 978 O O . GLU A 1 123 ? 1.144 -4.137 17.150 1.00 92.50 123 GLU A O 1
ATOM 983 N N . VAL A 1 124 ? -0.037 -5.595 18.383 1.00 92.56 124 VAL A N 1
ATOM 984 C CA . VAL A 1 124 ? 0.378 -6.784 17.622 1.00 92.56 124 VAL A CA 1
ATOM 985 C C . VAL A 1 124 ? -0.114 -6.700 16.177 1.00 92.56 124 VAL A C 1
ATOM 987 O O . VAL A 1 124 ? 0.623 -7.047 15.254 1.00 92.56 124 VAL A O 1
ATOM 990 N N . HIS A 1 125 ? -1.348 -6.243 15.956 1.00 88.94 125 HIS A N 1
ATOM 991 C CA . HIS A 1 125 ? -1.895 -6.072 14.611 1.00 88.94 125 HIS A CA 1
ATOM 992 C C . HIS A 1 125 ? -1.152 -4.992 13.823 1.00 88.94 125 HIS A C 1
ATOM 994 O O . HIS A 1 125 ? -0.770 -5.251 12.682 1.00 88.94 125 HIS A O 1
ATOM 1000 N N . ARG A 1 126 ? -0.898 -3.824 14.426 1.00 87.94 126 ARG A N 1
ATOM 1001 C CA . ARG A 1 126 ? -0.104 -2.757 13.796 1.00 87.94 126 ARG A CA 1
ATOM 1002 C C . ARG A 1 126 ? 1.304 -3.229 13.454 1.00 87.94 126 ARG A C 1
ATOM 1004 O O . ARG A 1 126 ? 1.700 -3.141 12.301 1.00 87.94 126 ARG A O 1
ATOM 1011 N N . THR A 1 127 ? 1.984 -3.871 14.402 1.00 93.25 127 THR A N 1
ATOM 1012 C CA . THR A 1 127 ? 3.333 -4.416 14.186 1.00 93.25 127 THR A CA 1
ATOM 1013 C C . THR A 1 127 ? 3.385 -5.392 13.006 1.00 93.25 127 THR A C 1
ATOM 1015 O O . THR A 1 127 ? 4.334 -5.371 12.230 1.00 93.25 127 THR A O 1
ATOM 1018 N N . LYS A 1 128 ? 2.367 -6.249 12.831 1.00 93.88 128 LYS A N 1
ATOM 1019 C CA . LYS A 1 128 ? 2.297 -7.158 11.672 1.00 93.88 128 LYS A CA 1
ATOM 1020 C C . LYS A 1 128 ? 2.156 -6.411 10.345 1.00 93.88 128 LYS A C 1
ATOM 1022 O O . LYS A 1 128 ? 2.675 -6.883 9.336 1.00 93.88 128 LYS A O 1
ATOM 1027 N N . ILE A 1 129 ? 1.425 -5.297 10.330 1.00 90.25 129 ILE A N 1
ATOM 1028 C CA . ILE A 1 129 ? 1.272 -4.455 9.138 1.00 90.25 129 ILE A CA 1
ATOM 1029 C C . ILE A 1 129 ? 2.606 -3.782 8.818 1.00 90.25 129 ILE A C 1
ATOM 1031 O O . ILE A 1 129 ? 3.059 -3.888 7.682 1.00 90.25 129 ILE A O 1
ATOM 1035 N N . ASP A 1 130 ? 3.257 -3.196 9.820 1.00 93.44 130 ASP A N 1
ATOM 1036 C CA . ASP A 1 130 ? 4.544 -2.512 9.662 1.00 93.44 130 ASP A CA 1
ATOM 1037 C C . ASP A 1 130 ? 5.624 -3.481 9.151 1.00 93.44 130 ASP A C 1
ATOM 1039 O O . ASP A 1 130 ? 6.287 -3.214 8.153 1.00 93.44 130 ASP A O 1
ATOM 1043 N N . GLN A 1 131 ? 5.723 -4.679 9.742 1.00 95.62 131 GLN A N 1
ATOM 1044 C CA . GLN A 1 131 ? 6.637 -5.725 9.261 1.00 95.62 131 GLN A CA 1
ATOM 1045 C C . GLN A 1 131 ? 6.365 -6.103 7.804 1.00 95.62 131 GLN A C 1
ATOM 1047 O O . GLN A 1 131 ? 7.293 -6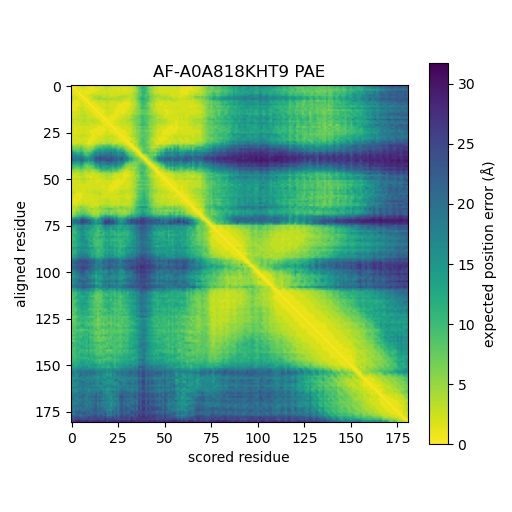.320 7.025 1.00 95.62 131 GLN A O 1
ATOM 1052 N N . ARG A 1 132 ? 5.088 -6.184 7.415 1.00 93.69 132 ARG A N 1
ATOM 1053 C CA . ARG A 1 132 ? 4.729 -6.515 6.040 1.00 93.69 132 ARG A CA 1
ATOM 1054 C C . ARG A 1 132 ? 5.090 -5.388 5.074 1.00 93.69 132 ARG A C 1
ATOM 1056 O O . ARG A 1 132 ? 5.489 -5.674 3.946 1.00 93.69 132 ARG A O 1
ATOM 1063 N N . GLU A 1 133 ? 4.941 -4.136 5.492 1.00 92.56 133 GLU A N 1
ATOM 1064 C CA . GLU A 1 133 ? 5.382 -2.965 4.735 1.00 92.56 133 GLU A CA 1
ATOM 1065 C C . GLU A 1 133 ? 6.899 -2.984 4.519 1.00 92.56 133 GLU A C 1
ATOM 1067 O O . GLU A 1 133 ? 7.345 -2.879 3.373 1.00 92.56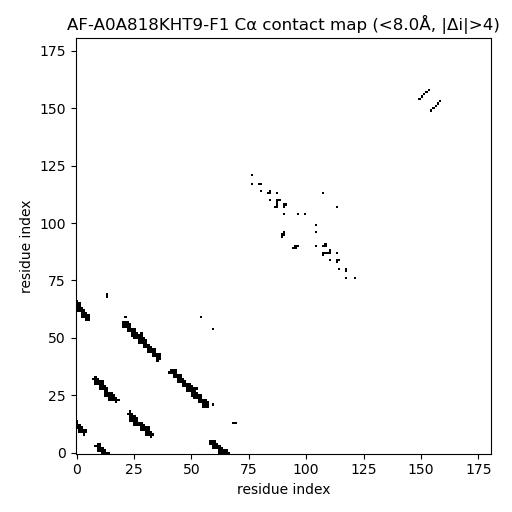 133 GLU A O 1
ATOM 1072 N N . ASP A 1 134 ? 7.673 -3.235 5.575 1.00 95.94 134 ASP A N 1
ATOM 1073 C CA . ASP A 1 134 ? 9.133 -3.342 5.512 1.00 95.94 134 ASP A CA 1
ATOM 1074 C C . ASP A 1 134 ? 9.588 -4.452 4.555 1.00 95.94 134 ASP A C 1
ATOM 1076 O O . ASP A 1 134 ? 10.468 -4.243 3.713 1.00 95.94 134 ASP A O 1
ATOM 1080 N N . GLU A 1 135 ? 8.962 -5.631 4.630 1.00 96.38 135 GLU A N 1
ATOM 1081 C CA . GLU A 1 135 ? 9.223 -6.736 3.703 1.00 96.38 135 GLU A CA 1
ATOM 1082 C C . GLU A 1 135 ? 8.952 -6.331 2.250 1.00 96.38 135 GLU A C 1
ATOM 1084 O O . GLU A 1 135 ? 9.784 -6.573 1.373 1.00 96.38 135 GLU A O 1
ATOM 1089 N N . MET A 1 136 ? 7.801 -5.706 1.978 1.00 91.56 136 MET A N 1
ATOM 1090 C CA . MET A 1 136 ? 7.446 -5.259 0.629 1.00 91.56 136 MET A CA 1
ATOM 1091 C C . MET A 1 136 ? 8.447 -4.230 0.105 1.00 91.56 136 MET A C 1
ATOM 1093 O O . MET A 1 136 ? 8.905 -4.346 -1.036 1.00 91.56 136 MET A O 1
ATOM 1097 N N . PHE A 1 137 ? 8.818 -3.255 0.934 1.00 91.81 137 PHE A N 1
ATOM 1098 C CA . PHE A 1 137 ? 9.777 -2.222 0.566 1.00 91.81 137 PHE A CA 1
ATOM 1099 C C . PHE A 1 137 ? 11.159 -2.817 0.279 1.00 91.81 137 PHE A C 1
ATOM 1101 O O . PHE A 1 137 ? 11.763 -2.525 -0.757 1.00 91.81 137 PHE A O 1
ATOM 1108 N N . SER A 1 138 ? 11.630 -3.714 1.148 1.00 95.06 138 SER A N 1
ATOM 1109 C CA . SER A 1 138 ? 12.896 -4.424 0.971 1.00 95.06 138 SER A CA 1
ATOM 1110 C C . SER A 1 138 ? 12.901 -5.253 -0.315 1.00 95.06 138 SER A C 1
ATOM 1112 O O . SER A 1 138 ? 13.826 -5.140 -1.120 1.00 95.06 138 SER A O 1
ATOM 1114 N N . CYS A 1 139 ? 11.843 -6.030 -0.570 1.00 95.38 139 CYS A N 1
ATOM 1115 C CA . CYS A 1 139 ? 11.713 -6.825 -1.790 1.00 95.38 139 CYS A CA 1
ATOM 1116 C C . CYS A 1 139 ? 11.775 -5.964 -3.056 1.00 95.38 139 CYS A C 1
ATOM 1118 O O . CYS A 1 139 ? 12.499 -6.315 -3.987 1.00 95.38 139 CYS A O 1
ATOM 1120 N N . ILE A 1 140 ? 11.045 -4.845 -3.097 1.00 93.12 140 ILE A N 1
ATOM 1121 C CA . ILE A 1 140 ? 11.027 -3.945 -4.260 1.00 93.12 140 ILE A CA 1
ATOM 1122 C C . ILE A 1 140 ? 12.395 -3.294 -4.464 1.00 93.12 140 ILE A C 1
ATOM 1124 O O . ILE A 1 140 ? 12.890 -3.263 -5.589 1.00 93.12 140 ILE A O 1
ATOM 1128 N N . SER A 1 141 ? 13.023 -2.809 -3.391 1.00 94.19 141 SER A N 1
ATOM 1129 C CA . SER A 1 141 ? 14.349 -2.186 -3.452 1.00 94.19 141 SER A CA 1
ATOM 1130 C C . SER A 1 141 ? 15.412 -3.165 -3.963 1.00 94.19 141 SER A C 1
ATOM 1132 O O . SER A 1 141 ? 16.186 -2.844 -4.869 1.00 94.19 141 SER A O 1
ATOM 1134 N N . ASN A 1 142 ? 15.393 -4.400 -3.452 1.00 96.12 142 ASN A N 1
ATOM 1135 C CA . ASN A 1 142 ? 16.297 -5.459 -3.893 1.00 96.12 142 ASN A CA 1
ATOM 1136 C C . ASN A 1 142 ? 16.045 -5.829 -5.355 1.00 96.12 142 ASN A C 1
ATOM 1138 O O . ASN A 1 142 ? 16.986 -5.889 -6.140 1.00 96.12 142 ASN A O 1
ATOM 1142 N N . TRP A 1 143 ? 14.782 -6.022 -5.744 1.00 96.25 143 TRP A N 1
ATOM 1143 C CA . TRP A 1 143 ? 14.426 -6.332 -7.127 1.00 96.25 143 TRP A CA 1
ATOM 1144 C C . TRP A 1 143 ? 14.874 -5.234 -8.094 1.00 96.25 143 TRP A C 1
ATOM 1146 O O . TRP A 1 143 ? 15.451 -5.544 -9.136 1.00 96.25 143 TRP A O 1
ATOM 1156 N N . LEU A 1 144 ? 14.655 -3.963 -7.743 1.00 93.62 144 LEU A N 1
ATOM 1157 C CA . LEU A 1 144 ? 15.093 -2.823 -8.543 1.00 93.62 144 LEU A CA 1
ATOM 1158 C C . LEU A 1 144 ? 16.615 -2.819 -8.703 1.00 93.62 144 LEU A C 1
ATOM 1160 O O . LEU A 1 144 ? 17.102 -2.718 -9.825 1.00 93.62 144 LEU A O 1
ATOM 1164 N N . THR A 1 145 ? 17.346 -2.976 -7.598 1.00 94.88 145 THR A N 1
ATOM 1165 C CA . THR A 1 145 ? 18.816 -2.995 -7.595 1.00 94.88 145 THR A CA 1
ATOM 1166 C C . THR A 1 145 ? 19.344 -4.138 -8.461 1.00 94.88 145 THR A C 1
ATOM 1168 O O . THR A 1 145 ? 20.080 -3.898 -9.409 1.00 94.88 145 THR A O 1
ATOM 1171 N N . THR A 1 146 ? 18.867 -5.366 -8.236 1.00 95.44 146 THR A N 1
ATOM 1172 C CA . THR A 1 146 ? 19.254 -6.538 -9.036 1.00 95.44 146 THR A CA 1
ATOM 1173 C C . THR A 1 146 ? 18.908 -6.372 -10.515 1.00 95.44 146 THR A C 1
ATOM 1175 O O . THR A 1 146 ? 19.692 -6.749 -11.381 1.00 95.44 146 THR A O 1
ATOM 1178 N N . THR A 1 147 ? 17.744 -5.806 -10.835 1.00 92.62 147 THR A N 1
ATOM 1179 C CA . THR A 1 147 ? 17.346 -5.570 -12.229 1.00 92.62 147 THR A CA 1
ATOM 1180 C C . THR A 1 147 ? 18.256 -4.538 -12.892 1.00 92.62 147 THR A C 1
ATOM 1182 O O . THR A 1 147 ? 18.678 -4.744 -14.028 1.00 92.62 147 THR A O 1
ATOM 1185 N N . MET A 1 148 ? 18.595 -3.457 -12.185 1.00 91.62 148 MET A N 1
ATOM 1186 C CA . MET A 1 148 ? 19.514 -2.430 -12.677 1.00 91.62 148 MET A CA 1
ATOM 1187 C C . MET A 1 148 ? 20.913 -3.005 -12.926 1.00 91.62 148 MET A C 1
ATOM 1189 O O . MET A 1 148 ? 21.489 -2.778 -13.990 1.00 91.62 148 MET A O 1
ATOM 1193 N N . ASP A 1 149 ? 21.427 -3.790 -11.978 1.00 92.75 149 ASP A N 1
ATOM 1194 C CA . ASP A 1 149 ? 22.737 -4.432 -12.081 1.00 92.75 149 ASP A CA 1
ATOM 1195 C C . ASP A 1 149 ? 22.780 -5.403 -13.265 1.00 92.75 149 ASP A C 1
ATOM 1197 O O . ASP A 1 149 ? 23.702 -5.345 -14.077 1.00 92.75 149 ASP A O 1
ATOM 1201 N N . ASN A 1 150 ? 21.737 -6.218 -13.448 1.00 92.31 150 ASN A N 1
ATOM 1202 C CA . ASN A 1 150 ? 21.634 -7.122 -14.593 1.00 92.31 150 ASN A CA 1
ATOM 1203 C C . ASN A 1 150 ? 21.639 -6.363 -15.931 1.00 92.31 150 ASN A C 1
ATOM 1205 O O . ASN A 1 150 ? 22.322 -6.774 -16.869 1.00 92.31 150 ASN A O 1
ATOM 1209 N N . ILE A 1 151 ? 20.919 -5.241 -16.035 1.00 87.88 151 ILE A N 1
ATOM 1210 C CA . ILE A 1 151 ? 20.911 -4.420 -17.257 1.00 87.88 151 ILE A CA 1
ATOM 1211 C C . ILE A 1 151 ? 22.314 -3.859 -17.537 1.00 87.88 151 ILE A C 1
ATOM 1213 O O . ILE A 1 151 ? 22.818 -3.979 -18.657 1.00 87.88 151 ILE A O 1
ATOM 1217 N N . HIS A 1 152 ? 22.972 -3.277 -16.534 1.00 88.00 152 HIS A N 1
ATOM 1218 C CA . HIS A 1 152 ? 24.300 -2.687 -16.708 1.00 88.00 152 HIS A CA 1
ATOM 1219 C C . HIS A 1 152 ? 25.376 -3.733 -17.022 1.00 88.00 152 HIS A C 1
ATOM 1221 O O . HIS A 1 152 ? 26.169 -3.563 -17.955 1.00 88.00 152 HIS A O 1
ATOM 1227 N N . GLU A 1 153 ? 25.426 -4.822 -16.258 1.00 85.50 153 GLU A N 1
ATOM 1228 C CA . GLU A 1 153 ? 26.464 -5.836 -16.410 1.00 85.50 153 GLU A CA 1
ATOM 1229 C C . GLU A 1 153 ? 26.241 -6.698 -17.652 1.00 85.50 153 GLU A C 1
ATOM 1231 O O . GLU A 1 153 ? 27.176 -6.926 -18.432 1.00 85.50 153 GLU A O 1
ATOM 1236 N N . GLU A 1 154 ? 25.020 -7.193 -17.857 1.00 76.31 154 GLU A N 1
ATOM 1237 C CA . GLU A 1 154 ? 24.743 -8.176 -18.901 1.00 76.31 154 GLU A CA 1
ATOM 1238 C C . GLU A 1 154 ? 24.424 -7.531 -20.243 1.00 76.31 154 GLU A C 1
ATOM 1240 O O . GLU A 1 154 ? 25.029 -7.888 -21.261 1.00 76.31 154 GLU A O 1
ATOM 1245 N N . GLU A 1 155 ? 23.499 -6.574 -20.264 1.00 75.00 155 GLU A N 1
ATOM 1246 C CA . GLU A 1 155 ? 23.028 -6.012 -21.527 1.00 75.00 155 GLU A CA 1
ATOM 1247 C C . GLU A 1 155 ? 23.952 -4.934 -22.085 1.00 75.00 155 GLU A C 1
ATOM 1249 O O . GLU A 1 155 ? 24.077 -4.810 -23.308 1.00 75.00 155 GLU A O 1
ATOM 1254 N N . GLU A 1 156 ? 24.614 -4.161 -21.225 1.00 79.50 156 GLU A N 1
ATOM 1255 C CA . GLU A 1 156 ? 25.462 -3.057 -21.662 1.00 79.50 156 GLU A CA 1
ATOM 1256 C C . GLU A 1 156 ? 26.944 -3.444 -21.699 1.00 79.50 156 GLU A C 1
ATOM 1258 O O . GLU A 1 156 ? 27.551 -3.458 -22.777 1.00 79.50 156 GLU A O 1
ATOM 1263 N N . TYR A 1 157 ? 27.534 -3.815 -20.560 1.00 80.12 157 TYR A N 1
ATOM 1264 C CA . TYR A 1 157 ? 28.976 -4.050 -20.4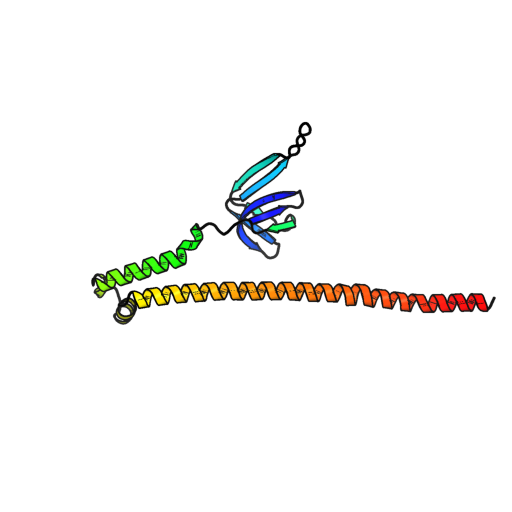57 1.00 80.12 157 TYR A CA 1
ATOM 1265 C C . TYR A 1 157 ? 29.442 -5.289 -21.233 1.00 80.12 157 TYR A C 1
ATOM 1267 O O . TYR A 1 157 ? 30.343 -5.186 -22.078 1.00 80.12 157 TYR A O 1
ATOM 1275 N N . LYS A 1 158 ? 28.826 -6.461 -21.007 1.00 85.31 158 LYS A N 1
ATOM 1276 C CA . LYS A 1 158 ? 29.192 -7.697 -21.728 1.00 85.31 158 LYS A CA 1
ATOM 1277 C C . LYS A 1 158 ? 28.947 -7.561 -23.231 1.00 85.31 158 LYS A C 1
ATOM 1279 O O . LYS A 1 158 ? 29.811 -7.947 -24.022 1.00 85.31 158 LYS A O 1
ATOM 1284 N N . ARG A 1 159 ? 27.821 -6.966 -23.644 1.00 85.25 159 ARG A N 1
ATOM 1285 C CA . ARG A 1 159 ? 27.511 -6.726 -25.065 1.00 85.25 159 ARG A CA 1
ATOM 1286 C C . ARG A 1 159 ? 28.540 -5.813 -25.724 1.00 85.25 159 ARG A C 1
ATOM 1288 O O . ARG A 1 159 ? 29.029 -6.137 -26.805 1.00 85.25 159 ARG A O 1
ATOM 1295 N N . ASN A 1 160 ? 28.891 -4.701 -25.078 1.00 86.69 160 ASN A N 1
ATOM 1296 C CA . ASN A 1 160 ? 29.880 -3.765 -25.609 1.00 86.69 160 ASN A CA 1
ATOM 1297 C C . ASN A 1 160 ? 31.265 -4.414 -25.705 1.00 86.69 160 ASN A C 1
ATOM 1299 O O . ASN A 1 160 ? 31.914 -4.300 -26.745 1.00 86.69 160 ASN A O 1
ATOM 1303 N N . ARG A 1 161 ? 31.699 -5.168 -24.685 1.00 87.12 161 ARG A N 1
ATOM 1304 C CA . ARG A 1 161 ? 32.964 -5.916 -24.758 1.00 87.12 161 ARG A CA 1
ATOM 1305 C C . ARG A 1 161 ? 32.967 -6.961 -25.865 1.00 87.12 161 ARG A C 1
ATOM 1307 O O . ARG A 1 161 ? 33.955 -7.053 -26.586 1.00 87.12 161 ARG A O 1
ATOM 1314 N N . LYS A 1 162 ? 31.878 -7.713 -26.032 1.00 89.50 162 LYS A N 1
ATOM 1315 C CA . LYS A 1 162 ? 31.762 -8.711 -27.101 1.00 89.50 162 LYS A CA 1
ATOM 1316 C C . LYS A 1 162 ? 31.864 -8.062 -28.484 1.00 89.50 162 LYS A C 1
ATOM 1318 O O . LYS A 1 162 ? 32.640 -8.531 -29.306 1.00 89.50 162 LYS A O 1
ATOM 1323 N N . ARG A 1 163 ? 31.189 -6.927 -28.697 1.00 86.12 163 ARG A N 1
ATOM 1324 C CA . ARG A 1 163 ? 31.315 -6.145 -29.939 1.00 86.12 163 ARG A CA 1
ATOM 1325 C C . ARG A 1 163 ? 32.744 -5.665 -30.192 1.00 86.12 163 ARG A C 1
ATOM 1327 O O . ARG A 1 163 ? 33.216 -5.759 -31.316 1.00 86.12 163 ARG A O 1
ATOM 1334 N N . ILE A 1 164 ? 33.451 -5.174 -29.170 1.00 87.31 164 ILE A N 1
ATOM 1335 C CA . ILE A 1 164 ? 34.854 -4.748 -29.320 1.00 87.31 164 ILE A CA 1
ATOM 1336 C C . ILE A 1 164 ? 35.748 -5.931 -29.719 1.00 87.31 164 ILE A C 1
ATOM 1338 O O . ILE A 1 164 ? 36.583 -5.787 -30.609 1.00 87.31 164 ILE A O 1
ATOM 1342 N N . ILE A 1 165 ? 35.547 -7.099 -29.101 1.00 88.38 165 ILE A N 1
ATOM 1343 C CA . ILE A 1 165 ? 36.282 -8.329 -29.437 1.00 88.38 165 ILE A CA 1
ATOM 1344 C C . ILE A 1 165 ? 35.979 -8.794 -30.866 1.00 88.38 165 ILE A C 1
ATOM 1346 O O . ILE A 1 165 ? 36.864 -9.332 -31.515 1.00 88.38 165 ILE A O 1
ATOM 1350 N N . GLU A 1 166 ? 34.766 -8.587 -31.377 1.00 88.81 166 GLU A N 1
ATOM 1351 C CA . GLU A 1 166 ? 34.416 -8.911 -32.767 1.00 88.81 166 GLU A CA 1
ATOM 1352 C C . GLU A 1 166 ? 35.034 -7.922 -33.772 1.00 88.81 166 GLU A C 1
ATOM 1354 O O . GLU A 1 166 ? 35.459 -8.321 -34.854 1.00 88.81 166 GLU A O 1
ATOM 1359 N N . ILE A 1 167 ? 35.115 -6.635 -33.418 1.00 90.88 167 ILE A N 1
ATOM 1360 C CA . ILE A 1 167 ? 35.624 -5.577 -34.304 1.00 90.88 167 ILE A CA 1
ATOM 1361 C C . ILE A 1 167 ? 37.157 -5.578 -34.384 1.00 90.88 167 ILE A C 1
ATOM 1363 O O . ILE A 1 167 ? 37.705 -5.341 -35.459 1.00 90.88 167 ILE A O 1
ATOM 1367 N N . SER A 1 168 ? 37.864 -5.834 -33.277 1.00 92.75 168 SER A N 1
ATOM 1368 C CA . SER A 1 168 ? 39.334 -5.730 -33.240 1.00 92.75 168 SER A CA 1
ATOM 1369 C C . SER A 1 168 ? 40.042 -6.631 -34.267 1.00 92.75 168 SER A C 1
ATOM 1371 O O . SER A 1 168 ? 40.863 -6.108 -35.014 1.00 92.75 168 SER A O 1
ATOM 1373 N N . PRO A 1 169 ? 39.693 -7.926 -34.411 1.00 90.56 169 PRO A N 1
ATOM 1374 C CA . PRO A 1 169 ? 40.325 -8.805 -35.394 1.00 90.56 169 PRO A CA 1
ATOM 1375 C C . PRO A 1 169 ? 40.081 -8.363 -36.837 1.00 90.56 169 PRO A C 1
ATOM 1377 O O . PRO A 1 169 ? 40.947 -8.539 -37.686 1.00 90.56 169 PRO A O 1
ATOM 1380 N N . LEU A 1 170 ? 38.913 -7.776 -37.125 1.00 91.19 170 LEU A N 1
ATOM 1381 C CA . LEU A 1 170 ? 38.620 -7.226 -38.448 1.00 91.19 170 LEU A CA 1
ATOM 1382 C C . LEU A 1 170 ? 39.523 -6.025 -38.752 1.00 91.19 170 LEU A C 1
ATOM 1384 O O . LEU A 1 170 ? 40.017 -5.900 -39.868 1.00 91.19 170 LEU A O 1
ATOM 1388 N N . ILE A 1 171 ? 39.755 -5.154 -37.767 1.00 90.69 171 ILE A N 1
ATOM 1389 C CA . ILE A 1 171 ? 40.691 -4.031 -37.909 1.00 90.69 171 ILE A CA 1
ATOM 1390 C C . ILE A 1 171 ? 42.111 -4.548 -38.145 1.00 90.69 171 ILE A C 1
ATOM 1392 O O . ILE A 1 171 ? 42.800 -4.024 -39.017 1.00 90.69 171 ILE A O 1
ATOM 1396 N N . ASP A 1 172 ? 42.538 -5.564 -37.396 1.00 93.19 172 ASP A N 1
ATOM 1397 C CA . ASP A 1 172 ? 43.877 -6.141 -37.529 1.00 93.19 172 ASP A CA 1
ATOM 1398 C C . ASP A 1 172 ? 44.071 -6.794 -38.905 1.00 93.19 172 ASP A C 1
ATOM 1400 O O . ASP A 1 172 ? 45.084 -6.551 -39.558 1.00 93.19 172 ASP A O 1
ATOM 1404 N N . TYR A 1 173 ? 43.066 -7.529 -39.392 1.00 92.25 173 TYR A N 1
ATOM 1405 C CA . TYR A 1 173 ? 43.050 -8.083 -40.747 1.00 92.25 173 TYR A CA 1
ATOM 1406 C C . TYR A 1 173 ? 43.175 -6.985 -41.815 1.00 92.25 173 TYR A C 1
ATOM 1408 O O . TYR A 1 173 ? 44.036 -7.059 -42.686 1.00 92.25 173 TYR A O 1
ATOM 1416 N N . LEU A 1 174 ? 42.362 -5.927 -41.721 1.00 91.94 174 LEU A N 1
ATOM 1417 C CA . LEU A 1 174 ? 42.392 -4.824 -42.687 1.00 91.94 174 LEU A CA 1
ATOM 1418 C C . LEU A 1 174 ? 43.715 -4.047 -42.662 1.00 91.94 174 LEU A C 1
ATOM 1420 O O . LEU A 1 174 ? 44.121 -3.511 -43.688 1.00 91.94 174 LEU A O 1
ATOM 1424 N N . ARG A 1 175 ? 44.381 -3.951 -41.505 1.00 92.50 175 ARG A N 1
ATOM 1425 C CA . ARG A 1 175 ? 45.710 -3.330 -41.399 1.00 92.50 175 ARG A CA 1
ATOM 1426 C C . ARG A 1 175 ? 46.782 -4.176 -42.072 1.00 92.50 175 ARG A C 1
ATOM 1428 O O . ARG A 1 175 ? 47.580 -3.613 -42.810 1.00 92.50 175 ARG A O 1
ATOM 1435 N N . ALA A 1 176 ? 46.763 -5.491 -41.858 1.00 92.69 176 ALA A N 1
ATOM 1436 C CA . ALA A 1 176 ? 47.693 -6.411 -42.507 1.00 92.69 176 ALA A CA 1
ATOM 1437 C C . ALA A 1 176 ? 47.554 -6.370 -44.040 1.00 92.69 176 ALA A C 1
ATOM 1439 O O . ALA A 1 176 ? 48.553 -6.212 -44.732 1.00 92.69 176 ALA A O 1
ATOM 1440 N N . ASP A 1 177 ? 46.321 -6.386 -44.561 1.00 92.81 177 ASP A N 1
ATOM 1441 C CA . ASP A 1 177 ? 46.057 -6.271 -46.006 1.00 92.81 177 ASP A CA 1
ATOM 1442 C C . ASP A 1 177 ? 46.597 -4.958 -46.614 1.00 92.81 177 ASP A C 1
ATOM 1444 O O . ASP A 1 177 ? 46.967 -4.930 -47.785 1.00 92.81 177 ASP A O 1
ATOM 1448 N N . ILE A 1 178 ? 46.633 -3.861 -45.843 1.00 90.81 178 ILE A N 1
ATOM 1449 C CA . ILE A 1 178 ? 47.204 -2.577 -46.287 1.00 90.81 178 ILE A CA 1
ATOM 1450 C C . ILE A 1 178 ? 48.736 -2.592 -46.234 1.00 90.81 178 ILE A C 1
ATOM 1452 O O . ILE A 1 178 ? 49.368 -1.982 -47.089 1.00 90.81 178 ILE A O 1
ATOM 1456 N N . GLU A 1 179 ? 49.335 -3.235 -45.229 1.00 89.69 179 GLU A N 1
ATOM 1457 C CA . GLU A 1 179 ? 50.796 -3.336 -45.088 1.00 89.69 179 GLU A CA 1
ATOM 1458 C C . GLU A 1 179 ? 51.429 -4.267 -46.136 1.00 89.69 179 GLU A C 1
ATOM 1460 O O . GLU A 1 179 ? 52.586 -4.061 -46.505 1.00 89.69 179 GLU A O 1
ATOM 1465 N N . ASP A 1 180 ? 50.668 -5.243 -46.641 1.00 83.75 180 ASP A N 1
ATOM 1466 C CA . ASP A 1 180 ? 51.081 -6.173 -47.700 1.00 83.75 180 ASP A CA 1
ATOM 1467 C C . ASP A 1 180 ? 50.874 -5.626 -49.141 1.00 83.75 180 ASP A C 1
ATOM 1469 O O . ASP A 1 180 ? 51.220 -6.314 -50.109 1.00 83.75 180 ASP A O 1
ATOM 1473 N N . MET A 1 181 ? 50.335 -4.405 -49.308 1.00 65.81 181 MET A N 1
ATOM 1474 C CA . MET A 1 181 ? 50.209 -3.681 -50.595 1.00 65.81 181 MET A CA 1
ATOM 1475 C C . MET A 1 181 ? 51.375 -2.723 -50.860 1.00 65.81 181 MET A C 1
ATOM 1477 O O . MET A 1 181 ? 51.808 -2.664 -52.037 1.00 65.81 181 MET A O 1
#

Sequence (181 aa):
MRCTLQDGRQLVGTFKAFDKHMNLILADCEEFRKVRSKTDKAEREEQRPLGLILLRGEHLVSMTVEGPPPKEVSFFNEYITNFCVNAGERVAKGELEDELPDDTRKLLDDKDTIMNACQTSDEVHRTKIDQREDEMFSCISNWLTTTMDNIHEEEEYKRNRKRIIEISPLIDYLRADIEDM

Mean predicted aligned error: 12.05 Å

pLDDT: mean 86.89, std 9.32, range [55.22, 96.94]

Nearest PDB structures (foldseek):
  6ppv-assembly1_G  TM=7.189E-01  e=1.695E-06  Schizosaccharomyces pombe 972h-
  3swn-assembly2_R  TM=8.253E-01  e=2.537E-05  Schizosaccharomyces pombe 972h-
  5gmk-assembly1_e  TM=7.815E-01  e=1.050E-05  Saccharomyces cerevisiae S288C
  6j6g-assembly1_g  TM=9.007E-01  e=8.229E-05  Saccharomyces cerevisiae S288C
  6n7r-assembly1_M  TM=8.579E-01  e=5.451E-05  Saccharomyces cerevisiae S288C